Protein AF-0000000073274780 (afdb_homodimer)

Secondary structure (DSSP, 8-state):
--EE-TTTPPPEE--TTPPTTPPP-EEEEEEE-SS-EEEEEEE-TT-EEEEE--SSEEEEEEEESEEEEEETTEEEEEETT-EEEE-TT--EEEEESSSEEEEEEEES--HHHHHHHTT----TTTS-----/--EE-TTTSPPEE--TTPPTTPPP-EEEEEEE-SS-EEEEEEE-TT-EEEEE--SSEEEEEEEESEEEEEETTEEEEEETT-EEEEPTT--EEEEESSSEEEEEEEES--HHHHHHHTT----TTTSPPP--

Organism: Proteus mirabilis (strain HI4320) (NCBI:txid529507)

Solvent-accessible surface area (backbone atoms only — not comparable to full-atom values): 13702 Å² total; per-residue (Å²): 136,47,73,43,48,48,91,72,57,65,74,41,82,64,44,80,82,62,59,88,91,57,78,78,33,30,37,33,32,74,50,73,62,96,57,24,22,41,38,45,36,39,33,32,59,68,25,69,46,55,72,26,30,38,75,38,32,33,41,42,34,30,68,35,41,29,36,44,37,34,47,74,84,43,76,45,80,41,38,51,55,16,34,37,48,44,55,53,53,43,43,32,33,35,34,25,74,30,59,22,33,34,40,37,40,26,38,48,52,51,62,46,59,56,40,35,78,71,69,40,82,74,37,40,64,81,47,48,49,82,80,128,137,45,72,42,47,48,91,71,57,65,74,40,82,64,45,80,83,60,58,90,91,56,80,77,34,31,38,32,34,75,51,73,62,97,55,24,24,40,37,45,36,39,32,33,60,68,24,70,46,55,70,27,31,38,76,38,30,31,41,42,33,28,69,35,41,29,35,45,37,32,47,75,85,43,75,46,80,41,38,51,56,17,34,36,48,44,56,52,54,44,42,32,31,36,35,24,74,28,58,24,32,35,41,36,41,27,39,48,53,50,60,46,60,56,39,36,78,71,70,40,81,73,38,41,63,80,45,48,49,80,81,128

Radius of gyration: 18.37 Å; Cα contacts (8 Å, |Δi|>4): 663; chains: 2; bounding box: 39×60×41 Å

Sequence (264 aa):
MSLYLSSEMISYDMDLNRNEGEESKIQAKFIHGSNFTMAFWTFKTNAIIPEHKHEHETATSILKGSLKLTVNNRIVYLHAGDSFIIPSWAVHHAIALEPSEVIDVYTPVREDYVARQNGVIKTYLETSQPQGMSLYLSSEMISYDMDLNRNEGEESKIQAKFIHGSNFTMAFWTFKTNAIIPEHKHEHETATSILKGSLKLTVNNRIVYLHAGDSFIIPSWAVHHAIALEPSEVIDVYTPVREDYVARQNGVIKTYLETSQPQG

Nearest PDB structures (foldseek):
  4e2g-assembly2_D  TM=8.998E-01  e=2.465E-10  Sphaerobacter thermophilus DSM 20745
  7zyb-assembly1_A  TM=9.228E-01  e=2.399E-09  Bacteroides eggerthii DSM 20697
  4e2g-assembly2_C  TM=9.417E-01  e=4.294E-09  Sphaerobacter thermophilus DSM 20745
  9bwf-assembly1_A  TM=8.357E-01  e=1.206E-09  metagenome
  2pfw-assembly1_B  TM=9.278E-01  e=1.056E-08  Shewanella frigidimarina NCIMB 400

Structure (mmCIF, N/CA/C/O backbone):
data_AF-0000000073274780-model_v1
#
loop_
_entity.id
_entity.type
_entity.pdbx_description
1 polymer 'Cupin type-2 domain-containing protein'
#
loop_
_atom_site.group_PDB
_atom_site.id
_atom_site.type_symbol
_atom_site.label_atom_id
_atom_site.label_alt_id
_atom_site.label_comp_id
_atom_site.label_asym_id
_atom_site.label_entity_id
_atom_site.label_seq_id
_atom_site.pdbx_PDB_ins_code
_atom_site.Cartn_x
_atom_site.Cartn_y
_atom_site.Cartn_z
_atom_site.occupancy
_atom_site.B_iso_or_equiv
_atom_site.auth_seq_id
_atom_site.auth_comp_id
_atom_site.auth_asym_id
_atom_site.auth_atom_id
_atom_site.pdbx_PDB_model_num
ATOM 1 N N . MET A 1 1 ? 1.403 -4.324 17.891 1 62.75 1 MET A N 1
ATOM 2 C CA . MET A 1 1 ? 2.57 -3.477 17.672 1 62.75 1 MET A CA 1
ATOM 3 C C . MET A 1 1 ? 2.414 -2.654 16.391 1 62.75 1 MET A C 1
ATOM 5 O O . MET A 1 1 ? 2.016 -3.184 15.352 1 62.75 1 MET A O 1
ATOM 9 N N . SER A 1 2 ? 2.645 -1.192 16.5 1 88.56 2 SER A N 1
ATOM 10 C CA . SER A 1 2 ? 2.248 -0.275 15.43 1 88.56 2 SER A CA 1
ATOM 11 C C . SER A 1 2 ? 3.438 0.105 14.562 1 88.56 2 SER A C 1
ATOM 13 O O . SER A 1 2 ? 3.271 0.433 13.383 1 88.56 2 SER A O 1
ATOM 15 N N . LEU A 1 3 ? 4.574 -0.175 15.117 1 96.44 3 LEU A N 1
ATOM 16 C CA . LEU A 1 3 ? 5.766 0.274 14.414 1 96.44 3 LEU A CA 1
ATOM 17 C C . LEU A 1 3 ? 6.516 -0.908 13.805 1 96.44 3 LEU A C 1
ATOM 19 O O . LEU A 1 3 ? 6.82 -1.878 14.5 1 96.44 3 LEU A O 1
ATOM 23 N N . TYR A 1 4 ? 6.848 -0.87 12.555 1 97.75 4 TYR A N 1
ATOM 24 C CA . TYR A 1 4 ? 7.609 -1.859 11.805 1 97.75 4 TYR A CA 1
ATOM 25 C C . TYR A 1 4 ? 8.867 -1.24 11.203 1 97.75 4 TYR A C 1
ATOM 27 O O . TYR A 1 4 ? 8.805 -0.603 10.148 1 97.75 4 TYR A O 1
ATOM 35 N N . LEU A 1 5 ? 9.969 -1.487 11.844 1 97.5 5 LEU A N 1
ATOM 36 C CA . LEU A 1 5 ? 11.234 -0.986 11.32 1 97.5 5 LEU A CA 1
ATOM 37 C C . LEU A 1 5 ? 11.781 -1.913 10.242 1 97.5 5 LEU A C 1
ATOM 39 O O . LEU A 1 5 ? 11.766 -3.135 10.398 1 97.5 5 LEU A O 1
ATOM 43 N N . SER A 1 6 ? 12.266 -1.325 9.211 1 96.44 6 SER A N 1
ATOM 44 C CA . SER A 1 6 ? 12.812 -2.098 8.094 1 96.44 6 SER A CA 1
ATOM 45 C C . SER A 1 6 ? 13.844 -3.113 8.578 1 96.44 6 SER A C 1
ATOM 47 O O . SER A 1 6 ? 13.844 -4.262 8.133 1 96.44 6 SER A O 1
ATOM 49 N N . SER A 1 7 ? 14.656 -2.738 9.5 1 95.38 7 SER A N 1
ATOM 50 C CA . SER A 1 7 ? 15.758 -3.559 10.008 1 95.38 7 SER A CA 1
ATOM 51 C C . SER A 1 7 ? 15.234 -4.715 10.852 1 95.38 7 SER A C 1
ATOM 53 O O . SER A 1 7 ? 15.969 -5.672 11.125 1 95.38 7 SER A O 1
ATOM 55 N N . GLU A 1 8 ? 13.992 -4.668 11.305 1 96 8 GLU A N 1
ATOM 56 C CA . GLU A 1 8 ? 13.461 -5.656 12.234 1 96 8 GLU A CA 1
ATOM 57 C C . GLU A 1 8 ? 12.461 -6.582 11.547 1 96 8 GLU A C 1
ATOM 59 O O . GLU A 1 8 ? 12.125 -7.645 12.078 1 96 8 GLU A O 1
ATOM 64 N N . MET A 1 9 ? 11.984 -6.172 10.391 1 96.25 9 MET A N 1
ATOM 65 C CA . MET A 1 9 ? 11.031 -7.012 9.68 1 96.25 9 MET A CA 1
ATOM 66 C C . MET A 1 9 ? 11.719 -8.227 9.07 1 96.25 9 MET A C 1
ATOM 68 O O . MET A 1 9 ? 12.805 -8.109 8.492 1 96.25 9 MET A O 1
ATOM 72 N N . ILE A 1 10 ? 11.078 -9.297 9.18 1 96.88 10 ILE A N 1
ATOM 73 C CA . ILE A 1 10 ? 11.602 -10.547 8.625 1 96.88 10 ILE A CA 1
ATOM 74 C C . ILE A 1 10 ? 11.148 -10.695 7.172 1 96.88 10 ILE A C 1
ATOM 76 O O . ILE A 1 10 ? 9.984 -10.469 6.855 1 96.88 10 ILE A O 1
ATOM 80 N N . SER A 1 11 ? 12.102 -11.023 6.277 1 97.94 11 SER A N 1
ATOM 81 C CA . SER A 1 11 ? 11.789 -11.383 4.902 1 97.94 11 SER A CA 1
ATOM 82 C C . SER A 1 11 ? 11.539 -12.883 4.766 1 97.94 11 SER A C 1
ATOM 84 O O . SER A 1 11 ? 12.375 -13.695 5.168 1 97.94 11 SER A O 1
ATOM 86 N N . TYR A 1 12 ? 10.445 -13.281 4.227 1 98.06 12 TYR A N 1
ATOM 87 C CA . TYR A 1 12 ? 10.086 -14.688 4.078 1 98.06 12 TYR A CA 1
ATOM 88 C C . TYR A 1 12 ? 10.328 -15.164 2.652 1 98.06 12 TYR A C 1
ATOM 90 O O . TYR A 1 12 ? 10.023 -14.445 1.691 1 98.06 12 TYR A O 1
ATOM 98 N N . ASP A 1 13 ? 10.891 -16.312 2.521 1 97.44 13 ASP A N 1
ATOM 99 C CA . ASP A 1 13 ? 10.977 -16.969 1.221 1 97.44 13 ASP A CA 1
ATOM 100 C C . ASP A 1 13 ? 9.609 -17.469 0.76 1 97.44 13 ASP A C 1
ATOM 102 O O . ASP A 1 13 ? 9.047 -18.406 1.34 1 97.44 13 ASP A O 1
ATOM 106 N N . MET A 1 14 ? 9.148 -16.906 -0.363 1 97.44 14 MET A N 1
ATOM 107 C CA . MET A 1 14 ? 7.801 -17.219 -0.818 1 97.44 14 MET A CA 1
ATOM 108 C C . MET A 1 14 ? 7.832 -17.922 -2.174 1 97.44 14 MET A C 1
ATOM 110 O O . MET A 1 14 ? 6.82 -17.984 -2.871 1 97.44 14 MET A O 1
ATOM 114 N N . ASP A 1 15 ? 9.047 -18.25 -2.559 1 96.56 15 ASP A N 1
ATOM 115 C CA . ASP A 1 15 ? 9.211 -19.047 -3.771 1 96.56 15 ASP A CA 1
ATOM 116 C C . ASP A 1 15 ? 8.961 -20.531 -3.494 1 96.56 15 ASP A C 1
ATOM 118 O O . ASP A 1 15 ? 9.891 -21.344 -3.537 1 96.56 15 ASP A O 1
ATOM 122 N N . LEU A 1 16 ? 7.73 -20.875 -3.324 1 92.19 16 LEU A N 1
ATOM 123 C CA . LEU A 1 16 ? 7.332 -22.109 -2.684 1 92.19 16 LEU A CA 1
ATOM 124 C C . LEU A 1 16 ? 7.316 -23.266 -3.689 1 92.19 16 LEU A C 1
ATOM 126 O O . LEU A 1 16 ? 7.348 -24.438 -3.301 1 92.19 16 LEU A O 1
ATOM 130 N N . ASN A 1 17 ? 7.316 -23 -4.977 1 89.12 17 ASN A N 1
ATOM 131 C CA . ASN A 1 17 ? 7.223 -24.047 -5.992 1 89.12 17 ASN A CA 1
ATOM 132 C C . ASN A 1 17 ? 8.523 -24.172 -6.781 1 89.12 17 ASN A C 1
ATOM 134 O O . ASN A 1 17 ? 8.555 -24.812 -7.836 1 89.12 17 ASN A O 1
ATOM 138 N N . ARG A 1 18 ? 9.516 -23.516 -6.234 1 91.19 18 ARG A N 1
ATOM 139 C CA . ARG A 1 18 ? 10.766 -23.547 -6.984 1 91.19 18 ARG A CA 1
ATOM 140 C C . ARG A 1 18 ? 11.375 -24.953 -6.973 1 91.19 18 ARG A C 1
ATOM 142 O O . ARG A 1 18 ? 11.133 -25.719 -6.047 1 91.19 18 ARG A O 1
ATOM 149 N N . ASN A 1 19 ? 12.164 -25.25 -7.973 1 91 19 ASN A N 1
ATOM 150 C CA . ASN A 1 19 ? 12.836 -26.547 -8.031 1 91 19 ASN A CA 1
ATOM 151 C C . ASN A 1 19 ? 13.914 -26.672 -6.957 1 91 19 ASN A C 1
ATOM 153 O O . ASN A 1 19 ? 14.531 -25.672 -6.582 1 91 19 ASN A O 1
ATOM 157 N N . GLU A 1 20 ? 14.125 -27.906 -6.504 1 90.31 20 GLU A N 1
ATOM 158 C CA . GLU A 1 20 ? 15.188 -28.156 -5.539 1 90.31 20 GLU A CA 1
ATOM 159 C C . GLU A 1 20 ? 16.531 -27.672 -6.066 1 90.31 20 GLU A C 1
ATOM 161 O O . GLU A 1 20 ? 16.875 -27.906 -7.227 1 90.31 20 GLU A O 1
ATOM 166 N N . GLY A 1 21 ? 17.312 -26.969 -5.23 1 92.25 21 GLY A N 1
ATOM 167 C CA . GLY A 1 21 ? 18.641 -26.5 -5.602 1 92.25 21 GLY A CA 1
ATOM 168 C C . GLY A 1 21 ? 18.641 -25.125 -6.223 1 92.25 21 GLY A C 1
ATOM 169 O O . GLY A 1 21 ? 19.703 -24.5 -6.363 1 92.25 21 GLY A O 1
ATOM 170 N N . GLU A 1 22 ? 17.469 -24.719 -6.629 1 94.69 22 GLU A N 1
ATOM 171 C CA . GLU A 1 22 ? 17.406 -23.391 -7.254 1 94.69 22 GLU A CA 1
ATOM 172 C C . GLU A 1 22 ? 17.359 -22.281 -6.203 1 94.69 22 GLU A C 1
ATOM 174 O O . GLU A 1 22 ? 16.781 -22.469 -5.129 1 94.69 22 GLU A O 1
ATOM 179 N N . GLU A 1 23 ? 17.922 -21.234 -6.535 1 96.62 23 GLU A N 1
ATOM 180 C CA . GLU A 1 23 ? 17.844 -20.078 -5.66 1 96.62 23 GLU A CA 1
ATOM 181 C C . GLU A 1 23 ? 16.438 -19.469 -5.672 1 96.62 23 GLU A C 1
ATOM 183 O O . GLU A 1 23 ? 15.773 -19.469 -6.707 1 96.62 23 GLU A O 1
ATOM 188 N N . SER A 1 24 ? 16.047 -18.938 -4.559 1 98 24 SER A N 1
ATOM 189 C CA . SER A 1 24 ? 14.734 -18.297 -4.449 1 98 24 SER A CA 1
ATOM 190 C C . SER A 1 24 ? 14.672 -17.031 -5.301 1 98 24 SER A C 1
ATOM 192 O O . SER A 1 24 ? 15.625 -16.25 -5.336 1 98 24 SER A O 1
ATOM 194 N N . LYS A 1 25 ? 13.516 -16.781 -5.902 1 98.44 25 LYS A N 1
ATOM 195 C CA . LYS A 1 25 ? 13.297 -15.586 -6.703 1 98.44 25 LYS A CA 1
ATOM 196 C C . LYS A 1 25 ? 12.234 -14.688 -6.078 1 98.44 25 LYS A C 1
ATOM 198 O O . LYS A 1 25 ? 11.898 -13.633 -6.625 1 98.44 25 LYS A O 1
ATOM 203 N N . ILE A 1 26 ? 11.641 -15.125 -4.988 1 98.5 26 ILE A N 1
ATOM 204 C CA . ILE A 1 26 ? 10.516 -14.406 -4.402 1 98.5 26 ILE A CA 1
ATOM 205 C C . ILE A 1 26 ? 10.734 -14.234 -2.9 1 98.5 26 ILE A C 1
ATOM 207 O O . ILE A 1 26 ? 10.867 -15.219 -2.17 1 98.5 26 ILE A O 1
ATOM 211 N N . GLN A 1 27 ? 10.82 -13.031 -2.436 1 98.56 27 GLN A N 1
ATOM 212 C CA . GLN A 1 27 ? 10.844 -12.688 -1.018 1 98.56 27 GLN A CA 1
ATOM 213 C C . GLN A 1 27 ? 9.719 -11.719 -0.669 1 98.56 27 GLN A C 1
ATOM 215 O O . GLN A 1 27 ? 9.297 -10.914 -1.509 1 98.56 27 GLN A O 1
ATOM 220 N N . ALA A 1 28 ? 9.242 -11.797 0.558 1 98.5 28 ALA A N 1
ATOM 221 C CA . ALA A 1 28 ? 8.18 -10.875 0.967 1 98.5 28 ALA A CA 1
ATOM 222 C C . ALA A 1 28 ? 8.281 -10.547 2.455 1 98.5 28 ALA A C 1
ATOM 224 O O . ALA A 1 28 ? 8.75 -11.375 3.246 1 98.5 28 ALA A O 1
ATOM 225 N N . LYS A 1 29 ? 7.926 -9.328 2.83 1 98.38 29 LYS A N 1
ATOM 226 C CA . LYS A 1 29 ? 7.633 -8.891 4.191 1 98.38 29 LYS A CA 1
ATOM 227 C C . LYS A 1 29 ? 6.156 -8.547 4.352 1 98.38 29 LYS A C 1
ATOM 229 O O . LYS A 1 29 ? 5.496 -8.148 3.391 1 98.38 29 LYS A O 1
ATOM 234 N N . PHE A 1 30 ? 5.645 -8.727 5.555 1 98.25 30 PHE A N 1
ATOM 235 C CA . PHE A 1 30 ? 4.215 -8.523 5.758 1 98.25 30 PHE A CA 1
ATOM 236 C C . PHE A 1 30 ? 3.959 -7.617 6.953 1 98.25 30 PHE A C 1
ATOM 238 O O . PHE A 1 30 ? 4.645 -7.719 7.973 1 98.25 30 PHE A O 1
ATOM 245 N N . ILE A 1 31 ? 3.012 -6.785 6.852 1 98.19 31 ILE A N 1
ATOM 246 C CA . ILE A 1 31 ? 2.369 -6.168 8.008 1 98.19 31 ILE A CA 1
ATOM 247 C C . ILE A 1 31 ? 0.857 -6.359 7.918 1 98.19 31 ILE A C 1
ATOM 249 O O . ILE A 1 31 ? 0.3 -6.465 6.824 1 98.19 31 ILE A O 1
ATOM 253 N N . HIS A 1 32 ? 0.225 -6.469 9.117 1 98.19 32 HIS A N 1
ATOM 254 C CA . HIS A 1 32 ? -1.203 -6.762 9.188 1 98.19 32 HIS A CA 1
ATOM 255 C C . HIS A 1 32 ? -1.935 -5.723 10.031 1 98.19 32 HIS A C 1
ATOM 257 O O . HIS A 1 32 ? -1.516 -5.422 11.156 1 98.19 32 HIS A O 1
ATOM 263 N N . GLY A 1 33 ? -2.945 -5.16 9.414 1 97.88 33 GLY A N 1
ATOM 264 C CA . GLY A 1 33 ? -3.887 -4.371 10.188 1 97.88 33 GLY A CA 1
ATOM 265 C C . GLY A 1 33 ? -5.098 -5.16 10.641 1 97.88 33 GLY A C 1
ATOM 266 O O . GLY A 1 33 ? -5.074 -6.395 10.648 1 97.88 33 GLY A O 1
ATOM 267 N N . SER A 1 34 ? -6.133 -4.445 11.055 1 97.19 34 SER A N 1
ATOM 268 C CA . SER A 1 34 ? -7.34 -5.102 11.547 1 97.19 34 SER A CA 1
ATOM 269 C C . SER A 1 34 ? -8.133 -5.727 10.406 1 97.19 34 SER A C 1
ATOM 271 O O . SER A 1 34 ? -8.82 -6.73 10.602 1 97.19 34 SER A O 1
ATOM 273 N N . ASN A 1 35 ? -8.023 -5.129 9.188 1 97.75 35 ASN A N 1
ATOM 274 C CA . ASN A 1 35 ? -8.844 -5.609 8.078 1 97.75 35 ASN A CA 1
ATOM 275 C C . ASN A 1 35 ? -8.047 -5.652 6.781 1 97.75 35 ASN A C 1
ATOM 277 O O . ASN A 1 35 ? -8.625 -5.578 5.691 1 97.75 35 ASN A O 1
ATOM 281 N N . PHE A 1 36 ? -6.738 -5.645 6.879 1 98.5 36 PHE A N 1
ATOM 282 C CA . PHE A 1 36 ? -5.922 -5.699 5.672 1 98.5 36 PHE A CA 1
ATOM 283 C C . PHE A 1 36 ? -4.578 -6.363 5.953 1 98.5 36 PHE A C 1
ATOM 285 O O . PHE A 1 36 ? -4.172 -6.484 7.113 1 98.5 36 PHE A O 1
ATOM 292 N N . THR A 1 37 ? -3.924 -6.82 4.98 1 98.75 37 THR A N 1
ATOM 293 C CA . THR A 1 37 ? -2.514 -7.191 4.949 1 98.75 37 THR A CA 1
ATOM 294 C C . THR A 1 37 ? -1.778 -6.418 3.855 1 98.75 37 THR A C 1
ATOM 296 O O . THR A 1 37 ? -2.293 -6.262 2.746 1 98.75 37 THR A O 1
ATOM 299 N N . MET A 1 38 ? -0.66 -5.887 4.148 1 98.81 38 MET A N 1
ATOM 300 C CA . MET A 1 38 ? 0.282 -5.375 3.158 1 98.81 38 MET A CA 1
ATOM 301 C C . MET A 1 38 ? 1.458 -6.328 2.979 1 98.81 38 MET A C 1
ATOM 303 O O . MET A 1 38 ? 2.039 -6.797 3.961 1 98.81 38 MET A O 1
ATOM 307 N N . ALA A 1 39 ? 1.714 -6.633 1.805 1 98.88 39 ALA A N 1
ATOM 308 C CA . ALA A 1 39 ? 2.891 -7.43 1.468 1 98.88 39 ALA A CA 1
ATOM 309 C C . ALA A 1 39 ? 3.883 -6.617 0.641 1 98.88 39 ALA A C 1
ATOM 311 O O . ALA A 1 39 ? 3.502 -5.965 -0.335 1 98.88 39 ALA A O 1
ATOM 312 N N . PHE A 1 40 ? 5.082 -6.621 1.042 1 98.81 40 PHE A N 1
ATOM 313 C CA . PHE A 1 40 ? 6.199 -6.035 0.308 1 98.81 40 PHE A CA 1
ATOM 314 C C . PHE A 1 40 ? 7 -7.109 -0.415 1 98.81 40 PHE A C 1
ATOM 316 O O . PHE A 1 40 ? 7.738 -7.867 0.214 1 98.81 40 PHE A O 1
ATOM 323 N N . TRP A 1 41 ? 6.887 -7.156 -1.738 1 98.88 41 TRP A N 1
ATOM 324 C CA . TRP A 1 41 ? 7.469 -8.234 -2.527 1 98.88 41 TRP A CA 1
ATOM 325 C C . TRP A 1 41 ? 8.75 -7.777 -3.215 1 98.88 41 TRP A C 1
ATOM 327 O O . TRP A 1 41 ? 8.828 -6.648 -3.713 1 98.88 41 TRP A O 1
ATOM 337 N N . THR A 1 42 ? 9.664 -8.641 -3.285 1 98.88 42 THR A N 1
ATOM 338 C CA . THR A 1 42 ? 10.812 -8.539 -4.168 1 98.88 42 THR A CA 1
ATOM 339 C C . THR A 1 42 ? 10.898 -9.75 -5.094 1 98.88 42 THR A C 1
ATOM 341 O O . THR A 1 42 ? 10.906 -10.891 -4.633 1 98.88 42 THR A O 1
ATOM 344 N N . PHE A 1 43 ? 10.93 -9.453 -6.316 1 98.88 43 PHE A N 1
ATOM 345 C CA . PHE A 1 43 ? 10.992 -10.5 -7.332 1 98.88 43 PHE A CA 1
ATOM 346 C C . PHE A 1 43 ? 12.281 -10.398 -8.141 1 98.88 43 PHE A C 1
ATOM 348 O O . PHE A 1 43 ? 12.688 -9.297 -8.531 1 98.88 43 PHE A O 1
ATOM 355 N N . LYS A 1 44 ? 12.938 -11.516 -8.391 1 98.69 44 LYS A N 1
ATOM 356 C CA . LYS A 1 44 ? 13.953 -11.594 -9.438 1 98.69 44 LYS A CA 1
ATOM 357 C C . LYS A 1 44 ? 13.32 -11.812 -10.805 1 98.69 44 LYS A C 1
ATOM 359 O O . LYS A 1 44 ? 12.148 -12.188 -10.898 1 98.69 44 LYS A O 1
ATOM 364 N N . THR A 1 45 ? 14.086 -11.562 -11.781 1 98.62 45 THR A N 1
ATOM 365 C CA . THR A 1 45 ? 13.602 -11.789 -13.141 1 98.62 45 THR A CA 1
ATOM 366 C C . THR A 1 45 ? 13.109 -13.219 -13.305 1 98.62 45 THR A C 1
ATOM 368 O O . THR A 1 45 ? 13.75 -14.164 -12.828 1 98.62 45 THR A O 1
ATOM 371 N N . ASN A 1 46 ? 11.93 -13.398 -13.875 1 97.81 46 ASN A N 1
ATOM 372 C CA . ASN A 1 46 ? 11.305 -14.672 -14.219 1 97.81 46 ASN A CA 1
ATOM 373 C C . ASN A 1 46 ? 10.711 -15.359 -13 1 97.81 46 ASN A C 1
ATOM 375 O O . ASN A 1 46 ? 10.375 -16.547 -13.047 1 97.81 46 ASN A O 1
ATOM 379 N N . ALA A 1 47 ? 10.672 -14.672 -11.883 1 98.31 47 ALA A N 1
ATOM 380 C CA . ALA A 1 47 ? 9.867 -15.203 -10.789 1 98.31 47 ALA A CA 1
ATOM 381 C C . ALA A 1 47 ? 8.43 -15.469 -11.234 1 98.31 47 ALA A C 1
ATOM 383 O O . ALA A 1 47 ? 7.824 -14.641 -11.914 1 98.31 47 ALA A O 1
ATOM 384 N N . ILE A 1 48 ? 7.879 -16.562 -10.859 1 97.06 48 ILE A N 1
ATOM 385 C CA . ILE A 1 48 ? 6.527 -16.969 -11.242 1 97.06 48 ILE A CA 1
ATOM 386 C C . ILE A 1 48 ? 5.637 -17.016 -10.008 1 97.06 48 ILE A C 1
ATOM 388 O O . ILE A 1 48 ? 5.953 -17.703 -9.039 1 97.06 48 ILE A O 1
ATOM 392 N N . ILE A 1 49 ? 4.629 -16.234 -9.961 1 97.69 49 ILE A N 1
ATOM 393 C CA . ILE A 1 49 ? 3.523 -16.422 -9.023 1 97.69 49 ILE A CA 1
ATOM 394 C C . ILE A 1 49 ? 2.486 -17.375 -9.633 1 97.69 49 ILE A C 1
ATOM 396 O O . ILE A 1 49 ? 1.81 -17.016 -10.602 1 97.69 49 ILE A O 1
ATOM 400 N N . PRO A 1 50 ? 2.369 -18.484 -9.117 1 97.06 50 PRO A N 1
ATOM 401 C CA . PRO A 1 50 ? 1.502 -19.484 -9.75 1 97.06 50 PRO A CA 1
ATOM 402 C C . PRO A 1 50 ? 0.028 -19.078 -9.727 1 97.06 50 PRO A C 1
ATOM 404 O O . PRO A 1 50 ? -0.364 -18.203 -8.953 1 97.06 50 PRO A O 1
ATOM 407 N N . GLU A 1 51 ? -0.684 -19.719 -10.609 1 96.81 51 GLU A N 1
ATOM 408 C CA . GLU A 1 51 ? -2.125 -19.484 -10.648 1 96.81 51 GLU A CA 1
ATOM 409 C C . GLU A 1 51 ? -2.779 -19.859 -9.32 1 96.81 51 GLU A C 1
ATOM 411 O O . GLU A 1 51 ? -2.488 -20.922 -8.75 1 96.81 51 GLU A O 1
ATOM 416 N N . HIS A 1 52 ? -3.594 -19.031 -8.742 1 97.62 52 HIS A N 1
ATOM 417 C CA . HIS A 1 52 ? -4.32 -19.266 -7.504 1 97.62 52 HIS A CA 1
ATOM 418 C C . HIS A 1 52 ? -5.52 -18.328 -7.387 1 97.62 52 HIS A C 1
ATOM 420 O O . HIS A 1 52 ? -5.715 -17.453 -8.227 1 97.62 52 HIS A O 1
ATOM 426 N N . LYS A 1 53 ? -6.383 -18.484 -6.438 1 97.81 53 LYS A N 1
ATOM 427 C CA . LYS A 1 53 ? -7.504 -17.609 -6.105 1 97.81 53 LYS A CA 1
ATOM 428 C C . LYS A 1 53 ? -7.723 -17.547 -4.598 1 97.81 53 LYS A C 1
ATOM 430 O O . LYS A 1 53 ? -7.316 -18.453 -3.867 1 97.81 53 LYS A O 1
ATOM 435 N N . HIS A 1 54 ? -8.234 -16.578 -4.102 1 98.06 54 HIS A N 1
ATOM 436 C CA . HIS A 1 54 ? -8.523 -16.344 -2.693 1 98.06 54 HIS A CA 1
ATOM 437 C C . HIS A 1 54 ? -9.578 -15.258 -2.525 1 98.06 54 HIS A C 1
ATOM 439 O O . HIS A 1 54 ? -9.945 -14.586 -3.49 1 98.06 54 HIS A O 1
ATOM 445 N N . GLU A 1 55 ? -10.172 -15.094 -1.383 1 98 55 GLU A N 1
ATOM 446 C CA . GLU A 1 55 ? -11.312 -14.227 -1.11 1 98 55 GLU A CA 1
ATOM 447 C C . GLU A 1 55 ? -10.891 -12.758 -1.109 1 98 55 GLU A C 1
ATOM 449 O O . GLU A 1 55 ? -11.734 -11.867 -1.212 1 98 55 GLU A O 1
ATOM 454 N N . HIS A 1 56 ? -9.656 -12.477 -0.952 1 98.19 56 HIS A N 1
ATOM 455 C CA . HIS A 1 56 ? -9.172 -11.117 -0.744 1 98.19 56 HIS A CA 1
ATOM 456 C C . HIS A 1 56 ? -9.195 -10.32 -2.043 1 98.19 56 HIS A C 1
ATOM 458 O O . HIS A 1 56 ? -8.688 -10.781 -3.07 1 98.19 56 HIS A O 1
ATOM 464 N N . GLU A 1 57 ? -9.805 -9.164 -2.061 1 98.56 57 GLU A N 1
ATOM 465 C CA . GLU A 1 57 ? -9.461 -8.18 -3.082 1 98.56 57 GLU A CA 1
ATOM 466 C C . GLU A 1 57 ? -8.008 -7.723 -2.943 1 98.56 57 GLU A C 1
ATOM 468 O O . GLU A 1 57 ? -7.535 -7.48 -1.833 1 98.56 57 GLU A O 1
ATOM 473 N N . THR A 1 58 ? -7.285 -7.66 -3.99 1 98.62 58 THR A N 1
ATOM 474 C CA . THR A 1 58 ? -5.859 -7.359 -3.936 1 98.62 58 THR A CA 1
ATOM 475 C C . THR A 1 58 ? -5.523 -6.156 -4.812 1 98.62 58 THR A C 1
ATOM 477 O O . THR A 1 58 ? -5.852 -6.137 -6 1 98.62 58 THR A O 1
ATOM 480 N N . ALA A 1 59 ? -5.004 -5.113 -4.27 1 98.81 59 ALA A N 1
ATOM 481 C CA . ALA A 1 59 ? -4.379 -4.047 -5.051 1 98.81 59 ALA A CA 1
ATOM 482 C C . ALA A 1 59 ? -2.885 -4.301 -5.223 1 98.81 59 ALA A C 1
ATOM 484 O O . ALA A 1 59 ? -2.137 -4.336 -4.246 1 98.81 59 ALA A O 1
ATOM 485 N N . THR A 1 60 ? -2.438 -4.52 -6.395 1 98.88 60 THR A N 1
ATOM 486 C CA . THR A 1 60 ? -1.038 -4.734 -6.746 1 98.88 60 THR A CA 1
ATOM 487 C C . THR A 1 60 ? -0.433 -3.467 -7.344 1 98.88 60 THR A C 1
ATOM 489 O O . THR A 1 60 ? -0.899 -2.977 -8.375 1 98.88 60 THR A O 1
ATOM 492 N N . SER A 1 61 ? 0.551 -2.922 -6.742 1 98.94 61 SER A N 1
ATOM 493 C CA . SER A 1 61 ? 1.217 -1.714 -7.219 1 98.94 61 SER A CA 1
ATOM 494 C C . SER A 1 61 ? 2.697 -1.965 -7.484 1 98.94 61 SER A C 1
ATOM 496 O O . SER A 1 61 ? 3.416 -2.447 -6.605 1 98.94 61 SER A O 1
ATOM 498 N N . ILE A 1 62 ? 3.186 -1.592 -8.656 1 98.94 62 ILE A N 1
ATOM 499 C CA . ILE A 1 62 ? 4.57 -1.818 -9.062 1 98.94 62 ILE A CA 1
ATOM 500 C C . ILE A 1 62 ? 5.426 -0.621 -8.656 1 98.94 62 ILE A C 1
ATOM 502 O O . ILE A 1 62 ? 5.203 0.498 -9.125 1 98.94 62 ILE A O 1
ATOM 506 N N . LEU A 1 63 ? 6.332 -0.867 -7.766 1 98.81 63 LEU A N 1
ATOM 507 C CA . LEU A 1 63 ? 7.238 0.199 -7.352 1 98.81 63 LEU A CA 1
ATOM 508 C C . LEU A 1 63 ? 8.453 0.276 -8.273 1 98.81 63 LEU A C 1
ATOM 510 O O . LEU A 1 63 ? 8.906 1.369 -8.617 1 98.81 63 LEU A O 1
ATOM 514 N N . LYS A 1 64 ? 9 -0.804 -8.578 1 98.69 64 LYS A N 1
ATOM 515 C CA . LYS A 1 64 ? 10.117 -0.989 -9.5 1 98.69 64 LYS A CA 1
ATOM 516 C C . LYS A 1 64 ? 9.906 -2.219 -10.383 1 98.69 64 LYS A C 1
ATOM 518 O O . LYS A 1 64 ? 9.328 -3.213 -9.938 1 98.69 64 LYS A O 1
ATOM 523 N N . GLY A 1 65 ? 10.398 -2.135 -11.617 1 98.81 65 GLY A N 1
ATOM 524 C CA . GLY A 1 65 ? 10.367 -3.281 -12.508 1 98.81 65 GLY A CA 1
ATOM 525 C C . GLY A 1 65 ? 9.062 -3.418 -13.266 1 98.81 65 GLY A C 1
ATOM 526 O O . GLY A 1 65 ? 8.477 -2.416 -13.688 1 98.81 65 GLY A O 1
ATOM 527 N N . SER A 1 66 ? 8.727 -4.68 -13.594 1 98.81 66 SER A N 1
ATOM 528 C CA . SER A 1 66 ? 7.551 -4.918 -14.422 1 98.81 66 SER A CA 1
ATOM 529 C C . SER A 1 66 ? 7.055 -6.352 -14.266 1 98.81 66 SER A C 1
ATOM 531 O O . SER A 1 66 ? 7.844 -7.266 -14.023 1 98.81 66 SER A O 1
ATOM 533 N N . LEU A 1 67 ? 5.77 -6.508 -14.375 1 98.81 67 LEU A N 1
ATOM 534 C CA . LEU A 1 67 ? 5.102 -7.801 -14.281 1 98.81 67 LEU A CA 1
ATOM 535 C C . LEU A 1 67 ? 4.18 -8.023 -15.477 1 98.81 67 LEU A C 1
ATOM 537 O O . LEU A 1 67 ? 3.572 -7.074 -15.977 1 98.81 67 LEU A O 1
ATOM 541 N N . LYS A 1 68 ? 4.121 -9.227 -15.922 1 98.88 68 LYS A N 1
ATOM 542 C CA . LYS A 1 68 ? 2.971 -9.711 -16.688 1 98.88 68 LYS A CA 1
ATOM 543 C C . LYS A 1 68 ? 1.944 -10.367 -15.766 1 98.88 68 LYS A C 1
ATOM 545 O O . LYS A 1 68 ? 2.221 -11.406 -15.156 1 98.88 68 LYS A O 1
ATOM 550 N N . LEU A 1 69 ? 0.766 -9.758 -15.609 1 98.75 69 LEU A N 1
ATOM 551 C CA . LEU A 1 69 ? -0.295 -10.227 -14.727 1 98.75 69 LEU A CA 1
ATOM 552 C C . LEU A 1 69 ? -1.48 -10.75 -15.531 1 98.75 69 LEU A C 1
ATOM 554 O O . LEU A 1 69 ? -1.917 -10.109 -16.484 1 98.75 69 LEU A O 1
ATOM 558 N N . THR A 1 70 ? -1.938 -11.891 -15.219 1 98.56 70 THR A N 1
ATOM 559 C CA . THR A 1 70 ? -3.145 -12.453 -15.812 1 98.56 70 THR A CA 1
ATOM 560 C C . THR A 1 70 ? -4.246 -12.586 -14.758 1 98.56 70 THR A C 1
ATOM 562 O O . THR A 1 70 ? -4.035 -13.188 -13.703 1 98.56 70 THR A O 1
ATOM 565 N N . VAL A 1 71 ? -5.363 -11.984 -15.008 1 98.12 71 VAL A N 1
ATOM 566 C CA . VAL A 1 71 ? -6.539 -12.047 -14.141 1 98.12 71 VAL A CA 1
ATOM 567 C C . VAL A 1 71 ? -7.75 -12.516 -14.953 1 98.12 71 VAL A C 1
ATOM 569 O O . VAL A 1 71 ? -8.188 -11.828 -15.875 1 98.12 71 VAL A O 1
ATOM 572 N N . ASN A 1 72 ? -8.367 -13.578 -14.555 1 96.19 72 ASN A N 1
ATOM 573 C CA . ASN A 1 72 ? -9.484 -14.172 -15.281 1 96.19 72 ASN A CA 1
ATOM 574 C C . ASN A 1 72 ? -9.234 -14.148 -16.797 1 96.19 72 ASN A C 1
ATOM 576 O O . ASN A 1 72 ? -10.094 -13.695 -17.547 1 96.19 72 ASN A O 1
ATOM 580 N N . ASN A 1 73 ? -8.07 -14.43 -17.25 1 91.19 73 ASN A N 1
ATOM 581 C CA . ASN A 1 73 ? -7.664 -14.625 -18.625 1 91.19 73 ASN A CA 1
ATOM 582 C C . ASN A 1 73 ? -7.34 -13.297 -19.312 1 91.19 73 ASN A C 1
ATOM 584 O O . ASN A 1 73 ? -7.117 -13.25 -20.516 1 91.19 73 ASN A O 1
ATOM 588 N N . ARG A 1 74 ? -7.543 -12.242 -18.609 1 95.81 74 ARG A N 1
ATOM 589 C CA . ARG A 1 74 ? -7.066 -10.961 -19.109 1 95.81 74 ARG A CA 1
ATOM 590 C C . ARG A 1 74 ? -5.602 -10.742 -18.75 1 95.81 74 ARG A C 1
ATOM 592 O O . ARG A 1 74 ? -5.215 -10.883 -17.578 1 95.81 74 ARG A O 1
ATOM 599 N N . ILE A 1 75 ? -4.824 -10.414 -19.781 1 98.06 75 ILE A N 1
ATOM 600 C CA . ILE A 1 75 ? -3.398 -10.188 -19.562 1 98.06 75 ILE A CA 1
ATOM 601 C C . ILE A 1 75 ? -3.121 -8.688 -19.5 1 98.06 75 ILE A C 1
ATOM 603 O O . ILE A 1 75 ? -3.549 -7.93 -20.375 1 98.06 75 ILE A O 1
ATOM 607 N N . VAL A 1 76 ? -2.443 -8.242 -18.531 1 98.06 76 VAL A N 1
ATOM 608 C CA . VAL A 1 76 ? -2.033 -6.848 -18.391 1 98.06 76 VAL A CA 1
ATOM 609 C C . VAL A 1 76 ? -0.537 -6.773 -18.094 1 98.06 76 VAL A C 1
ATOM 611 O O . VAL A 1 76 ? -0.005 -7.602 -17.344 1 98.06 76 VAL A O 1
ATOM 614 N N . TYR A 1 77 ? 0.104 -5.859 -18.719 1 98.69 77 TYR A N 1
ATOM 615 C CA . TYR A 1 77 ? 1.501 -5.559 -18.422 1 98.69 77 TYR A CA 1
ATOM 616 C C . TYR A 1 77 ? 1.616 -4.328 -17.531 1 98.69 77 TYR A C 1
ATOM 618 O O . TYR A 1 77 ? 1.128 -3.252 -17.875 1 98.69 77 TYR A O 1
ATOM 626 N N . LEU A 1 78 ? 2.209 -4.523 -16.391 1 98.69 78 LEU A N 1
ATOM 627 C CA . LEU A 1 78 ? 2.342 -3.455 -15.414 1 98.69 78 LEU A CA 1
ATOM 628 C C . LEU A 1 78 ? 3.797 -3.018 -15.281 1 98.69 78 LEU A C 1
ATOM 630 O O . LEU A 1 78 ? 4.699 -3.857 -15.242 1 98.69 78 LEU A O 1
ATOM 634 N N . HIS A 1 79 ? 4 -1.753 -15.211 1 98.75 79 HIS A N 1
ATOM 635 C CA . HIS A 1 79 ? 5.312 -1.15 -15.008 1 98.75 79 HIS A CA 1
ATOM 636 C C . HIS A 1 79 ? 5.324 -0.259 -13.766 1 98.75 79 HIS A C 1
ATOM 638 O O . HIS A 1 79 ? 4.273 -0.003 -13.172 1 98.75 79 HIS A O 1
ATOM 644 N N . ALA A 1 80 ? 6.531 0.146 -13.414 1 98.69 80 ALA A N 1
ATOM 645 C CA . ALA A 1 80 ? 6.664 0.992 -12.234 1 98.69 80 ALA A CA 1
ATOM 646 C C . ALA A 1 80 ? 5.641 2.125 -12.25 1 98.69 80 ALA A C 1
ATOM 648 O O . ALA A 1 80 ? 5.504 2.83 -13.25 1 98.69 80 ALA A O 1
ATOM 649 N N . GLY A 1 81 ? 4.887 2.215 -11.195 1 98.44 81 GLY A N 1
ATOM 650 C CA . GLY A 1 81 ? 3.887 3.262 -11.055 1 98.44 81 GLY A CA 1
ATOM 651 C C . GLY A 1 81 ? 2.48 2.787 -11.367 1 98.44 81 GLY A C 1
ATOM 652 O O . GLY A 1 81 ? 1.504 3.445 -11.008 1 98.44 81 GLY A O 1
ATOM 653 N N . ASP A 1 82 ? 2.357 1.663 -12.086 1 98.69 82 ASP A N 1
ATOM 654 C CA . ASP A 1 82 ? 1.046 1.112 -12.406 1 98.69 82 ASP A CA 1
ATOM 655 C C . ASP A 1 82 ? 0.469 0.337 -11.227 1 98.69 82 ASP A C 1
ATOM 657 O O . ASP A 1 82 ? 1.215 -0.172 -10.383 1 98.69 82 ASP A O 1
ATOM 661 N N . SER A 1 83 ? -0.828 0.269 -11.125 1 98.81 83 SER A N 1
ATOM 662 C CA . SER A 1 83 ? -1.536 -0.552 -10.148 1 98.81 83 SER A CA 1
ATOM 663 C C . SER A 1 83 ? -2.697 -1.301 -10.797 1 98.81 83 SER A C 1
ATOM 665 O O . SER A 1 83 ? -3.213 -0.882 -11.836 1 98.81 83 SER A O 1
ATOM 667 N N . PHE A 1 84 ? -3.061 -2.371 -10.281 1 98.75 84 PHE A N 1
ATOM 668 C CA . PHE A 1 84 ? -4.203 -3.174 -10.703 1 98.75 84 PHE A CA 1
ATOM 669 C C . PHE A 1 84 ? -4.965 -3.703 -9.492 1 98.75 84 PHE A C 1
ATOM 671 O O . PHE A 1 84 ? -4.359 -4.152 -8.516 1 98.75 84 PHE A O 1
ATOM 678 N N . ILE A 1 85 ? -6.238 -3.639 -9.477 1 98.75 85 ILE A N 1
ATOM 679 C CA . ILE A 1 85 ? -7.055 -4.242 -8.43 1 98.75 85 ILE A CA 1
ATOM 680 C C . ILE A 1 85 ? -7.617 -5.578 -8.914 1 98.75 85 ILE A C 1
ATOM 682 O O . ILE A 1 85 ? -8.43 -5.617 -9.844 1 98.75 85 ILE A O 1
ATOM 686 N N . ILE A 1 86 ? -7.16 -6.625 -8.305 1 98.5 86 ILE A N 1
ATOM 687 C CA . ILE A 1 86 ? -7.648 -7.977 -8.57 1 98.5 86 ILE A CA 1
ATOM 688 C C . ILE A 1 86 ? -8.898 -8.242 -7.734 1 98.5 86 ILE A C 1
ATOM 690 O O . ILE A 1 86 ? -8.852 -8.195 -6.504 1 98.5 86 ILE A O 1
ATOM 694 N N . PRO A 1 87 ? -10.008 -8.562 -8.375 1 97.81 87 PRO A N 1
ATOM 695 C CA . PRO A 1 87 ? -11.242 -8.789 -7.625 1 97.81 87 PRO A CA 1
ATOM 696 C C . PRO A 1 87 ? -11.18 -10.023 -6.73 1 97.81 87 PRO A C 1
ATOM 698 O O . PRO A 1 87 ? -10.414 -10.953 -7.012 1 97.81 87 PRO A O 1
ATOM 701 N N . SER A 1 88 ? -11.938 -9.953 -5.664 1 97.44 88 SER A N 1
ATOM 702 C CA . SER A 1 88 ? -12.125 -11.125 -4.82 1 97.44 88 SER A CA 1
ATOM 703 C C . SER A 1 88 ? -12.414 -12.367 -5.656 1 97.44 88 SER A C 1
ATOM 705 O O . SER A 1 88 ? -13.172 -12.305 -6.625 1 97.44 88 SER A O 1
ATOM 707 N N . TRP A 1 89 ? -11.688 -13.453 -5.414 1 97.69 89 TRP A N 1
ATOM 708 C CA . TRP A 1 89 ? -11.883 -14.789 -5.953 1 97.69 89 TRP A CA 1
ATOM 709 C C . TRP A 1 89 ? -11.469 -14.859 -7.418 1 97.69 89 TRP A C 1
ATOM 711 O O . TRP A 1 89 ? -11.578 -15.906 -8.055 1 97.69 89 TRP A O 1
ATOM 721 N N . ALA A 1 90 ? -11.031 -13.766 -8.031 1 97.69 90 ALA A N 1
ATOM 722 C CA . ALA A 1 90 ? -10.523 -13.836 -9.398 1 97.69 90 ALA A CA 1
ATOM 723 C C . ALA A 1 90 ? -9.289 -14.734 -9.484 1 97.69 90 ALA A C 1
ATOM 725 O O . ALA A 1 90 ? -8.391 -14.633 -8.648 1 97.69 90 ALA A O 1
ATOM 726 N N . VAL A 1 91 ? -9.281 -15.602 -10.43 1 97.88 91 VAL A N 1
ATOM 727 C CA . VAL A 1 91 ? -8.102 -16.406 -10.688 1 97.88 91 VAL A CA 1
ATOM 728 C C . VAL A 1 91 ? -7 -15.539 -11.297 1 97.88 91 VAL A C 1
ATOM 730 O O . VAL A 1 91 ? -7.258 -14.758 -12.219 1 97.88 91 VAL A O 1
ATOM 733 N N . HIS A 1 92 ? -5.789 -15.648 -10.75 1 98.31 92 HIS A N 1
ATOM 734 C CA . HIS A 1 92 ? -4.727 -14.789 -11.258 1 98.31 92 HIS A CA 1
ATOM 735 C C . HIS A 1 92 ? -3.359 -15.438 -11.07 1 98.31 92 HIS A C 1
ATOM 737 O O . HIS A 1 92 ? -3.211 -16.359 -10.273 1 98.31 92 HIS A O 1
ATOM 743 N N . HIS A 1 93 ? -2.434 -15.125 -11.859 1 98.12 93 HIS A N 1
ATOM 744 C CA . HIS A 1 93 ? -1.015 -15.453 -11.805 1 98.12 93 HIS A CA 1
ATOM 745 C C . HIS A 1 93 ? -0.169 -14.344 -12.43 1 98.12 93 HIS A C 1
ATOM 747 O O . HIS A 1 93 ? -0.706 -13.406 -13.023 1 98.12 93 HIS A O 1
ATOM 753 N N . ALA A 1 94 ? 1.14 -14.422 -12.234 1 98.44 94 ALA A N 1
ATOM 754 C CA . ALA A 1 94 ? 2.002 -13.367 -12.758 1 98.44 94 ALA A CA 1
ATOM 755 C C . ALA A 1 94 ? 3.42 -13.883 -12.992 1 98.44 94 ALA A C 1
ATOM 757 O O . ALA A 1 94 ? 3.805 -14.922 -12.453 1 98.44 94 ALA A O 1
ATOM 758 N N . ILE A 1 95 ? 4.141 -13.195 -13.781 1 98.75 95 ILE A N 1
ATOM 759 C CA . ILE A 1 95 ? 5.566 -13.414 -13.992 1 98.75 95 ILE A CA 1
ATOM 760 C C . ILE A 1 95 ? 6.305 -12.078 -13.945 1 98.75 95 ILE A C 1
ATOM 762 O O . ILE A 1 95 ? 5.836 -11.078 -14.5 1 98.75 95 ILE A O 1
ATOM 766 N N . ALA A 1 96 ? 7.391 -12.047 -13.203 1 98.88 96 ALA A N 1
ATOM 767 C CA . ALA A 1 96 ? 8.234 -10.852 -13.188 1 98.88 96 ALA A CA 1
ATOM 768 C C . ALA A 1 96 ? 9.109 -10.789 -14.438 1 98.88 96 ALA A C 1
ATOM 770 O O . ALA A 1 96 ? 9.898 -11.695 -14.703 1 98.88 96 ALA A O 1
ATOM 771 N N . LEU A 1 97 ? 9.031 -9.711 -15.133 1 98.81 97 LEU A N 1
ATOM 772 C CA . LEU A 1 97 ? 9.75 -9.586 -16.391 1 98.81 97 LEU A CA 1
ATOM 773 C C . LEU A 1 97 ? 11.141 -9 -16.172 1 98.81 97 LEU A C 1
ATOM 775 O O . LEU A 1 97 ? 12.008 -9.109 -17.047 1 98.81 97 LEU A O 1
ATOM 779 N N . GLU A 1 98 ? 11.375 -8.328 -15.047 1 98.69 98 GLU A N 1
ATOM 780 C CA . GLU A 1 98 ? 12.625 -7.77 -14.539 1 98.69 98 GLU A CA 1
ATOM 781 C C . GLU A 1 98 ? 12.656 -7.777 -13.016 1 98.69 98 GLU A C 1
ATOM 783 O O . GLU A 1 98 ? 11.641 -8.047 -12.367 1 98.69 98 GLU A O 1
ATOM 788 N N . PRO A 1 99 ? 13.891 -7.586 -12.461 1 98.88 99 PRO A N 1
ATOM 789 C CA . PRO A 1 99 ? 13.859 -7.402 -11.008 1 98.88 99 PRO A CA 1
ATOM 790 C C . PRO A 1 99 ? 12.82 -6.375 -10.562 1 98.88 99 PRO A C 1
ATOM 792 O O . PRO A 1 99 ? 12.773 -5.266 -11.102 1 98.88 99 PRO A O 1
ATOM 795 N N . SER A 1 100 ? 11.914 -6.801 -9.641 1 98.94 100 SER A N 1
ATOM 796 C CA . SER A 1 100 ? 10.75 -5.977 -9.344 1 98.94 100 SER A CA 1
ATOM 797 C C . SER A 1 100 ? 10.523 -5.848 -7.84 1 98.94 100 SER A C 1
ATOM 799 O O . SER A 1 100 ? 10.828 -6.77 -7.082 1 98.94 100 SER A O 1
ATOM 801 N N . GLU A 1 101 ? 10.094 -4.695 -7.402 1 98.94 101 GLU A N 1
ATOM 802 C CA . GLU A 1 101 ? 9.531 -4.414 -6.082 1 98.94 101 GLU A CA 1
ATOM 803 C C . GLU A 1 101 ? 8.055 -4.047 -6.172 1 98.94 101 GLU A C 1
ATOM 805 O O . GLU A 1 101 ? 7.68 -3.156 -6.938 1 98.94 101 GLU A O 1
ATOM 810 N N . VAL A 1 102 ? 7.227 -4.773 -5.438 1 98.94 102 VAL A N 1
ATOM 811 C CA . VAL A 1 102 ? 5.777 -4.676 -5.574 1 98.94 102 VAL A CA 1
ATOM 812 C C . VAL A 1 102 ? 5.133 -4.605 -4.191 1 98.94 102 VAL A C 1
ATOM 814 O O . VAL A 1 102 ? 5.578 -5.273 -3.258 1 98.94 102 VAL A O 1
ATOM 817 N N . ILE A 1 103 ? 4.156 -3.811 -4.039 1 98.94 103 ILE A N 1
ATOM 818 C CA . ILE A 1 103 ? 3.332 -3.818 -2.836 1 98.94 103 ILE A CA 1
ATOM 819 C C . ILE A 1 103 ? 1.946 -4.367 -3.166 1 98.94 103 ILE A C 1
ATOM 821 O O . ILE A 1 103 ? 1.306 -3.918 -4.121 1 98.94 103 ILE A O 1
ATOM 825 N N . ASP A 1 104 ? 1.486 -5.293 -2.447 1 98.88 104 ASP A N 1
ATOM 826 C CA . ASP A 1 104 ? 0.103 -5.758 -2.484 1 98.88 104 ASP A CA 1
ATOM 827 C C . ASP A 1 104 ? -0.643 -5.363 -1.212 1 98.88 104 ASP A C 1
ATOM 829 O O . ASP A 1 104 ? -0.098 -5.465 -0.111 1 98.88 104 ASP A O 1
ATOM 833 N N . VAL A 1 105 ? -1.802 -4.934 -1.382 1 98.88 105 VAL A N 1
ATOM 834 C CA . VAL A 1 105 ? -2.73 -4.727 -0.276 1 98.88 105 VAL A CA 1
ATOM 835 C C . VAL A 1 105 ? -3.912 -5.688 -0.408 1 98.88 105 VAL A C 1
ATOM 837 O O . VAL A 1 105 ? -4.551 -5.754 -1.461 1 98.88 105 VAL A O 1
ATOM 840 N N . TYR A 1 106 ? -4.16 -6.395 0.656 1 98.75 106 TYR A N 1
ATOM 841 C CA . TYR A 1 106 ? -5.25 -7.363 0.683 1 98.75 106 TYR A CA 1
ATOM 842 C C . TYR A 1 106 ? -6.328 -6.945 1.675 1 98.75 106 TYR A C 1
ATOM 844 O O . TYR A 1 106 ? -6.023 -6.543 2.801 1 98.75 106 TYR A O 1
ATOM 852 N N . THR A 1 107 ? -7.562 -7.055 1.242 1 98.44 107 THR A N 1
ATOM 853 C CA . THR A 1 107 ? -8.695 -6.977 2.162 1 98.44 107 THR A CA 1
ATOM 854 C C . THR A 1 107 ? -9.633 -8.156 1.958 1 98.44 107 THR A C 1
ATOM 856 O O . THR A 1 107 ? -10.055 -8.445 0.833 1 98.44 107 THR A O 1
ATOM 859 N N . PRO A 1 108 ? -10.023 -8.891 3 1 98 108 PRO A N 1
ATOM 860 C CA . PRO A 1 108 ? -9.609 -8.734 4.395 1 98 108 PRO A CA 1
ATOM 861 C C . PRO A 1 108 ? -8.195 -9.258 4.652 1 98 108 PRO A C 1
ATOM 863 O O . PRO A 1 108 ? -7.383 -9.336 3.723 1 98 108 PRO A O 1
ATOM 866 N N . VAL A 1 109 ? -7.785 -9.477 5.91 1 98.31 109 VAL A N 1
ATOM 867 C CA . VAL A 1 109 ? -6.461 -9.922 6.328 1 98.31 109 VAL A CA 1
ATOM 868 C C . VAL A 1 109 ? -6.148 -11.273 5.68 1 98.31 109 VAL A C 1
ATOM 870 O O . VAL A 1 109 ? -7.004 -12.156 5.621 1 98.31 109 VAL A O 1
ATOM 873 N N . ARG A 1 110 ? -4.961 -11.359 5.09 1 98.06 110 ARG A N 1
ATOM 874 C CA . ARG A 1 110 ? -4.465 -12.633 4.578 1 98.06 110 ARG A CA 1
ATOM 875 C C . ARG A 1 110 ? -4.059 -13.562 5.719 1 98.06 110 ARG A C 1
ATOM 877 O O . ARG A 1 110 ? -2.902 -13.562 6.141 1 98.06 110 ARG A O 1
ATOM 884 N N . GLU A 1 111 ? -4.961 -14.398 6.129 1 97.31 111 GLU A N 1
ATOM 885 C CA . GLU A 1 111 ? -4.727 -15.25 7.293 1 97.31 111 GLU A CA 1
ATOM 886 C C . GLU A 1 111 ? -3.578 -16.219 7.043 1 97.31 111 GLU A C 1
ATOM 888 O O . GLU A 1 111 ? -2.838 -16.562 7.969 1 97.31 111 GLU A O 1
ATOM 893 N N . ASP A 1 112 ? -3.41 -16.672 5.809 1 97.62 112 ASP A N 1
ATOM 894 C CA . ASP A 1 112 ? -2.316 -17.594 5.512 1 97.62 112 ASP A CA 1
ATOM 895 C C . ASP A 1 112 ? -0.963 -16.891 5.645 1 97.62 112 ASP A C 1
ATOM 897 O O . ASP A 1 112 ? 0.045 -17.531 5.945 1 97.62 112 ASP A O 1
ATOM 901 N N . TYR A 1 113 ? -0.874 -15.547 5.445 1 98 113 TYR A N 1
ATOM 902 C CA . TYR A 1 113 ? 0.377 -14.82 5.645 1 98 113 TYR A CA 1
ATOM 903 C C . TYR A 1 113 ? 0.622 -14.555 7.125 1 98 113 TYR A C 1
ATOM 905 O O . TYR A 1 113 ? 1.771 -14.5 7.57 1 98 113 TYR A O 1
ATOM 913 N N . VAL A 1 114 ? -0.456 -14.352 7.859 1 97.75 114 VAL A N 1
ATOM 914 C CA . VAL A 1 114 ? -0.314 -14.312 9.312 1 97.75 114 VAL A CA 1
ATOM 915 C C . VAL A 1 114 ? 0.265 -15.633 9.812 1 97.75 114 VAL A C 1
ATOM 917 O O . VAL A 1 114 ? 1.224 -15.648 10.586 1 97.75 114 VAL A O 1
ATOM 920 N N . ALA A 1 115 ? -0.334 -16.766 9.359 1 97.5 115 ALA A N 1
ATOM 921 C CA . ALA A 1 115 ? 0.144 -18.094 9.742 1 97.5 115 ALA A CA 1
ATOM 922 C C . ALA A 1 115 ? 1.598 -18.297 9.32 1 97.5 115 ALA A C 1
ATOM 924 O O . ALA A 1 115 ? 2.381 -18.906 10.055 1 97.5 115 ALA A O 1
ATOM 925 N N . ARG A 1 116 ? 1.954 -17.781 8.109 1 96.19 116 ARG A N 1
ATOM 926 C CA . ARG A 1 116 ? 3.324 -17.891 7.613 1 96.19 116 ARG A CA 1
ATOM 927 C C . ARG A 1 116 ? 4.305 -17.25 8.594 1 96.19 116 ARG A C 1
ATOM 929 O O . ARG A 1 116 ? 5.391 -17.781 8.828 1 96.19 116 ARG A O 1
ATOM 936 N N . GLN A 1 117 ? 3.971 -16.109 9.156 1 95.19 117 GLN A N 1
ATOM 937 C CA . GLN A 1 117 ? 4.824 -15.406 10.109 1 95.19 117 GLN A CA 1
ATOM 938 C C . GLN A 1 117 ? 4.945 -16.188 11.414 1 95.19 117 GLN A C 1
ATOM 940 O O . GLN A 1 117 ? 5.852 -15.938 12.211 1 95.19 117 GLN A O 1
ATOM 945 N N . ASN A 1 118 ? 4.027 -17.141 11.539 1 95.75 118 ASN A N 1
ATOM 946 C CA . ASN A 1 118 ? 4.047 -17.984 12.734 1 95.75 118 ASN A CA 1
ATOM 947 C C . ASN A 1 118 ? 4.574 -19.391 12.43 1 95.75 118 ASN A C 1
ATOM 949 O O . ASN A 1 118 ? 4.328 -20.328 13.188 1 95.75 118 ASN A O 1
ATOM 953 N N . GLY A 1 119 ? 5.102 -19.531 11.234 1 94.56 119 GLY A N 1
ATOM 954 C CA . GLY A 1 119 ? 5.852 -20.75 10.977 1 94.56 119 GLY A CA 1
ATOM 955 C C . GLY A 1 119 ? 5.172 -21.672 9.984 1 94.56 119 GLY A C 1
ATOM 956 O O . GLY A 1 119 ? 5.73 -22.703 9.594 1 94.56 119 GLY A O 1
ATOM 957 N N . VAL A 1 120 ? 3.967 -21.359 9.602 1 93.31 120 VAL A N 1
ATOM 958 C CA . VAL A 1 120 ? 3.275 -22.156 8.602 1 93.31 120 VAL A CA 1
ATOM 959 C C . VAL A 1 120 ? 3.83 -21.859 7.215 1 93.31 120 VAL A C 1
ATOM 961 O O . VAL A 1 120 ? 3.934 -20.688 6.828 1 93.31 120 VAL A O 1
ATOM 964 N N . ILE A 1 121 ? 4.156 -22.844 6.477 1 90.38 121 ILE A N 1
ATOM 965 C CA . ILE A 1 121 ? 4.84 -22.641 5.203 1 90.38 121 ILE A CA 1
ATO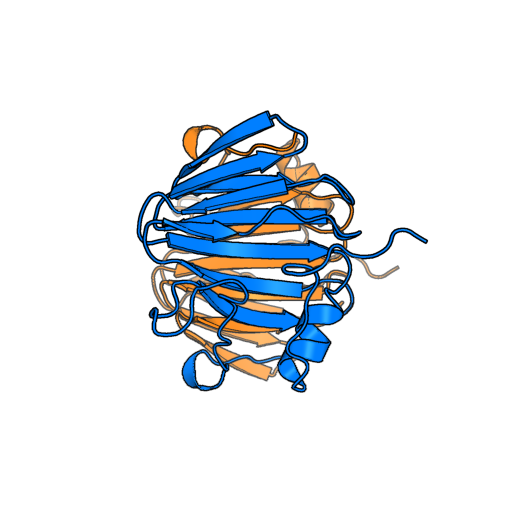M 966 C C . ILE A 1 121 ? 3.82 -22.609 4.066 1 90.38 121 ILE A C 1
ATOM 968 O O . ILE A 1 121 ? 3.951 -21.812 3.129 1 90.38 121 ILE A O 1
ATOM 972 N N . LYS A 1 122 ? 2.783 -23.359 4.191 1 90.44 122 LYS A N 1
ATOM 973 C CA . LYS A 1 122 ? 1.782 -23.453 3.131 1 90.44 122 LYS A CA 1
ATOM 974 C C . LYS A 1 122 ? 0.91 -22.203 3.1 1 90.44 122 LYS A C 1
ATOM 976 O O . LYS A 1 122 ? 0.469 -21.719 4.145 1 90.44 122 LYS A O 1
ATOM 981 N N . THR A 1 123 ? 0.736 -21.719 1.886 1 95.38 123 THR A N 1
ATOM 982 C CA . THR A 1 123 ? -0.117 -20.547 1.684 1 95.38 123 THR A CA 1
ATOM 983 C C . THR A 1 123 ? -1.057 -20.766 0.5 1 95.38 123 THR A C 1
ATOM 985 O O . THR A 1 123 ? -0.989 -21.797 -0.173 1 95.38 123 THR A O 1
ATOM 988 N N . TYR A 1 124 ? -1.887 -19.75 0.21 1 92.5 124 TYR A N 1
ATOM 989 C CA . TYR A 1 124 ? -2.822 -19.812 -0.906 1 92.5 124 TYR A CA 1
ATOM 990 C C . TYR A 1 124 ? -2.094 -19.688 -2.238 1 92.5 124 TYR A C 1
ATOM 992 O O . TYR A 1 124 ? -2.662 -19.969 -3.295 1 92.5 124 TYR A O 1
ATOM 1000 N N . LEU A 1 125 ? -0.817 -19.281 -2.16 1 90.94 125 LEU A N 1
ATOM 1001 C CA . LEU A 1 125 ? -0.017 -19.234 -3.379 1 90.94 125 LEU A CA 1
ATOM 1002 C C . LEU A 1 125 ? 0.18 -20.641 -3.951 1 90.94 125 LEU A C 1
ATOM 1004 O O . LEU A 1 125 ? 0.209 -20.812 -5.172 1 90.94 125 LEU A O 1
ATOM 1008 N N . GLU A 1 126 ? 0.269 -21.547 -3.074 1 85.12 126 GLU A N 1
ATOM 1009 C CA . GLU A 1 126 ? 0.516 -22.938 -3.457 1 85.12 126 GLU A CA 1
ATOM 1010 C C . GLU A 1 126 ? -0.792 -23.688 -3.693 1 85.12 126 GLU A C 1
ATOM 1012 O O . GLU A 1 126 ? -0.897 -24.484 -4.629 1 85.12 126 GLU A O 1
ATOM 1017 N N . THR A 1 127 ? -1.671 -23.453 -2.777 1 89.88 127 THR A N 1
ATOM 1018 C CA . THR A 1 127 ? -2.99 -24.062 -2.873 1 89.88 127 THR A CA 1
ATOM 1019 C C . THR A 1 127 ? -4.09 -23.031 -2.697 1 89.88 127 THR A C 1
ATOM 1021 O O . THR A 1 127 ? -4.324 -22.547 -1.586 1 89.88 127 THR A O 1
ATOM 1024 N N . SER A 1 128 ? -4.805 -22.797 -3.738 1 93.56 128 SER A N 1
ATOM 1025 C CA . SER A 1 128 ? -5.902 -21.828 -3.727 1 93.56 128 SER A CA 1
ATOM 1026 C C . SER A 1 128 ? -6.754 -21.984 -2.471 1 93.56 128 SER A C 1
ATOM 1028 O O . SER A 1 128 ? -6.887 -23.078 -1.929 1 93.56 128 SER A O 1
ATOM 1030 N N . GLN A 1 129 ? -7.207 -20.812 -1.996 1 94.38 129 GLN A N 1
ATOM 1031 C CA . GLN A 1 129 ? -8.148 -20.859 -0.882 1 94.38 129 GLN A CA 1
ATOM 1032 C C . GLN A 1 129 ? -9.414 -21.625 -1.26 1 94.38 129 GLN A C 1
ATOM 1034 O O . GLN A 1 129 ? -10 -21.391 -2.318 1 94.38 129 GLN A O 1
ATOM 1039 N N . PRO A 1 130 ? -9.773 -22.531 -0.421 1 90.69 130 PRO A N 1
ATOM 1040 C CA . PRO A 1 130 ? -11.047 -23.203 -0.705 1 90.69 130 PRO A CA 1
ATOM 1041 C C . PRO A 1 130 ? -12.25 -22.266 -0.592 1 90.69 130 PRO A C 1
ATOM 1043 O O . PRO A 1 130 ? -12.266 -21.391 0.269 1 90.69 130 PRO A O 1
ATOM 1046 N N . GLN A 1 131 ? -13.133 -22.328 -1.625 1 84.44 131 GLN A N 1
ATOM 1047 C CA . GLN A 1 131 ? -14.336 -21.5 -1.575 1 84.44 131 GLN A CA 1
ATOM 1048 C C . GLN A 1 131 ? -15.461 -22.203 -0.832 1 84.44 131 GLN A C 1
ATOM 1050 O O . GLN A 1 131 ? -15.742 -23.375 -1.087 1 84.44 131 GLN A O 1
ATOM 1055 N N . GLY A 1 132 ? -15.711 -21.781 0.44 1 64.31 132 GLY A N 1
ATOM 1056 C CA . GLY A 1 132 ? -16.812 -22.391 1.15 1 64.31 132 GLY A CA 1
ATOM 1057 C C . GLY A 1 132 ? -18.156 -22.172 0.462 1 64.31 132 GLY A C 1
ATOM 1058 O O . GLY A 1 132 ? -18.281 -21.328 -0.415 1 64.31 132 GLY A O 1
ATOM 1059 N N . MET B 1 1 ? -13.32 -0.024 -12.531 1 62.66 1 MET B N 1
ATOM 1060 C CA . MET B 1 1 ? -12.086 -0.065 -13.312 1 62.66 1 MET B CA 1
ATOM 1061 C C . MET B 1 1 ? -10.922 -0.553 -12.453 1 62.66 1 MET B C 1
ATOM 1063 O O . MET B 1 1 ? -10.742 -0.096 -11.32 1 62.66 1 MET B O 1
ATOM 1067 N N . SER B 1 2 ? -10.156 -1.7 -12.992 1 88.94 2 SER B N 1
ATOM 1068 C CA . SER B 1 2 ? -9.203 -2.463 -12.195 1 88.94 2 SER B CA 1
ATOM 1069 C C . SER B 1 2 ? -7.766 -2.031 -12.484 1 88.94 2 SER B C 1
ATOM 1071 O O . SER B 1 2 ? -6.891 -2.146 -11.625 1 88.94 2 SER B O 1
ATOM 1073 N N . LEU B 1 3 ? -7.637 -1.341 -13.578 1 96.44 3 LEU B N 1
ATOM 1074 C CA . LEU B 1 3 ? -6.281 -1.008 -14 1 96.44 3 LEU B CA 1
ATOM 1075 C C . LEU B 1 3 ? -6.012 0.484 -13.836 1 96.44 3 LEU B C 1
ATOM 1077 O O . LEU B 1 3 ? -6.781 1.316 -14.32 1 96.44 3 LEU B O 1
ATOM 1081 N N . TYR B 1 4 ? -4.949 0.883 -13.203 1 97.75 4 TYR B N 1
ATOM 1082 C CA . TYR B 1 4 ? -4.48 2.248 -12.984 1 97.75 4 TYR B CA 1
ATOM 1083 C C . TYR B 1 4 ? -3.078 2.436 -13.547 1 97.75 4 TYR B C 1
ATOM 1085 O O . TYR B 1 4 ? -2.09 2.082 -12.906 1 97.75 4 TYR B O 1
ATOM 1093 N N . LEU B 1 5 ? -3.02 3.035 -14.688 1 97.5 5 LEU B N 1
ATOM 1094 C CA . LEU B 1 5 ? -1.72 3.318 -15.289 1 97.5 5 LEU B CA 1
ATOM 1095 C C . LEU B 1 5 ? -1.12 4.594 -14.711 1 97.5 5 LEU B C 1
ATOM 1097 O O . LEU B 1 5 ? -1.817 5.602 -14.555 1 97.5 5 LEU B O 1
ATOM 1101 N N . SER B 1 6 ? 0.134 4.539 -14.438 1 96.5 6 SER B N 1
ATOM 1102 C CA . SER B 1 6 ? 0.83 5.688 -13.867 1 96.5 6 SER B CA 1
ATOM 1103 C C . SER B 1 6 ? 0.591 6.945 -14.695 1 96.5 6 SER B C 1
ATOM 1105 O O . SER B 1 6 ? 0.346 8.023 -14.141 1 96.5 6 SER B O 1
ATOM 1107 N N . SER B 1 7 ? 0.604 6.832 -15.977 1 95.38 7 SER B N 1
ATOM 1108 C CA . SER B 1 7 ? 0.483 7.953 -16.906 1 95.38 7 SER B CA 1
ATOM 1109 C C . SER B 1 7 ? -0.932 8.523 -16.906 1 95.38 7 SER B C 1
ATOM 1111 O O . SER B 1 7 ? -1.161 9.633 -17.391 1 95.38 7 SER B O 1
ATOM 1113 N N . GLU B 1 8 ? -1.906 7.785 -16.391 1 96 8 GLU B N 1
ATOM 1114 C CA . GLU B 1 8 ? -3.307 8.188 -16.484 1 96 8 GLU B CA 1
ATOM 1115 C C . GLU B 1 8 ? -3.838 8.641 -15.125 1 96 8 GLU B C 1
ATOM 1117 O O . GLU B 1 8 ? -4.891 9.281 -15.047 1 96 8 GLU B O 1
ATOM 1122 N N . MET B 1 9 ? -3.117 8.312 -14.07 1 96.38 9 MET B N 1
ATOM 1123 C CA . MET B 1 9 ? -3.562 8.727 -12.742 1 96.38 9 MET B CA 1
ATOM 1124 C C . MET B 1 9 ? -3.336 10.219 -12.539 1 96.38 9 MET B C 1
ATOM 1126 O O . MET B 1 9 ? -2.281 10.75 -12.891 1 96.38 9 MET B O 1
ATOM 1130 N N . ILE B 1 10 ? -4.277 10.82 -11.961 1 96.94 10 ILE B N 1
ATOM 1131 C CA . ILE B 1 10 ? -4.195 12.25 -11.672 1 96.94 10 ILE B CA 1
ATOM 1132 C C . ILE B 1 10 ? -3.529 12.469 -10.32 1 96.94 10 ILE B C 1
ATOM 1134 O O . ILE B 1 10 ? -3.861 11.789 -9.344 1 96.94 10 ILE B O 1
ATOM 1138 N N . SER B 1 11 ? -2.541 13.383 -10.273 1 97.94 11 SER B N 1
ATOM 1139 C CA . SER B 1 11 ? -1.946 13.836 -9.023 1 97.94 11 SER B CA 1
ATOM 1140 C C . SER B 1 11 ? -2.701 15.031 -8.445 1 97.94 11 SER B C 1
ATOM 1142 O O . SER B 1 11 ? -2.91 16.031 -9.141 1 97.94 11 SER B O 1
ATOM 1144 N N . TYR B 1 12 ? -3.123 14.961 -7.246 1 98.06 12 TYR B N 1
ATOM 1145 C CA . TYR B 1 12 ? -3.883 16.031 -6.602 1 98.06 12 TYR B CA 1
ATOM 1146 C C . TYR B 1 12 ? -2.996 16.844 -5.672 1 98.06 12 TYR B C 1
ATOM 1148 O O . TYR B 1 12 ? -2.168 16.281 -4.945 1 98.06 12 TYR B O 1
ATOM 1156 N N . ASP B 1 13 ? -3.141 18.141 -5.723 1 97.5 13 ASP B N 1
ATOM 1157 C CA . ASP B 1 13 ? -2.512 19 -4.734 1 97.5 13 ASP B CA 1
ATOM 1158 C C . ASP B 1 13 ? -3.197 18.875 -3.377 1 97.5 13 ASP B C 1
ATOM 1160 O O . ASP B 1 13 ? -4.344 19.312 -3.211 1 97.5 13 AS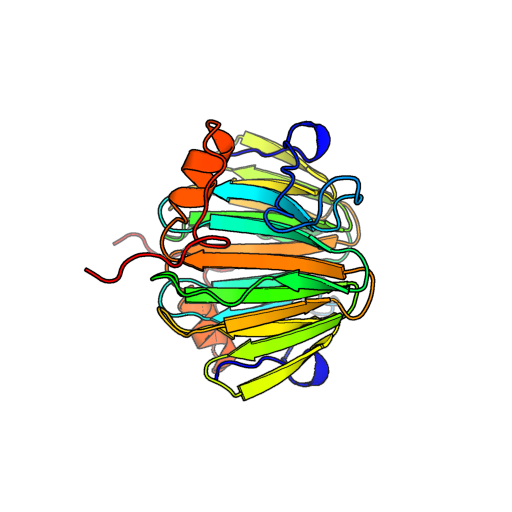P B O 1
ATOM 1164 N N . MET B 1 14 ? -2.428 18.406 -2.4 1 97.5 14 MET B N 1
ATOM 1165 C CA . MET B 1 14 ? -3.027 18.141 -1.097 1 97.5 14 MET B CA 1
ATOM 1166 C C . MET B 1 14 ? -2.416 19.031 -0.024 1 97.5 14 MET B C 1
ATOM 1168 O O . MET B 1 14 ? -2.539 18.75 1.169 1 97.5 14 MET B O 1
ATOM 1172 N N . ASP B 1 15 ? -1.634 19.969 -0.511 1 96.56 15 ASP B N 1
ATOM 1173 C CA . ASP B 1 15 ? -1.089 20.969 0.393 1 96.56 15 ASP B CA 1
ATOM 1174 C C . ASP B 1 15 ? -2.117 22.062 0.678 1 96.56 15 ASP B C 1
ATOM 1176 O O . ASP B 1 15 ? -1.951 23.219 0.245 1 96.56 15 ASP B O 1
ATOM 1180 N N . LEU B 1 16 ? -3.082 21.734 1.475 1 92.31 16 LEU B N 1
ATOM 1181 C CA . LEU B 1 16 ? -4.332 22.484 1.561 1 92.31 16 LEU B CA 1
ATOM 1182 C C . LEU B 1 16 ? -4.191 23.672 2.512 1 92.31 16 LEU B C 1
ATOM 1184 O O . LEU B 1 16 ? -4.988 24.609 2.467 1 92.31 16 LEU B O 1
ATOM 1188 N N . ASN B 1 17 ? -3.182 23.703 3.354 1 89.19 17 ASN B N 1
ATOM 1189 C CA . ASN B 1 17 ? -3.027 24.766 4.344 1 89.19 17 ASN B CA 1
ATOM 1190 C C . ASN B 1 17 ? -1.828 25.656 4.031 1 89.19 17 ASN B C 1
ATOM 1192 O O . ASN B 1 17 ? -1.383 26.438 4.879 1 89.19 17 ASN B O 1
ATOM 1196 N N . ARG B 1 18 ? -1.342 25.453 2.84 1 91.19 18 ARG B N 1
ATOM 1197 C CA . ARG B 1 18 ? -0.146 26.234 2.514 1 91.19 18 ARG B CA 1
ATOM 1198 C C . ARG B 1 18 ? -0.471 27.719 2.381 1 91.19 18 ARG B C 1
ATOM 1200 O O . ARG B 1 18 ? -1.603 28.078 2.055 1 91.19 18 ARG B O 1
ATOM 1207 N N . ASN B 1 19 ? 0.498 28.547 2.607 1 91.06 19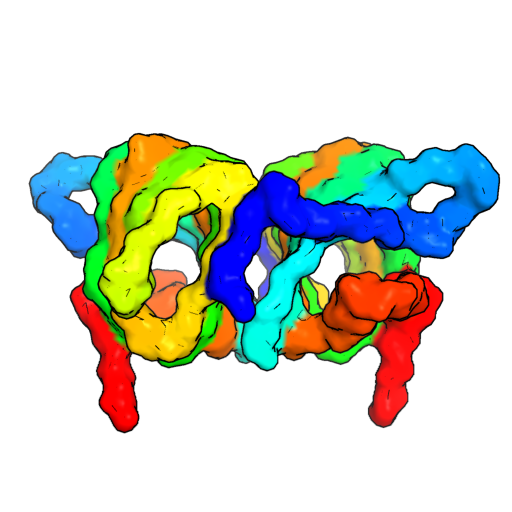 ASN B N 1
ATOM 1208 C CA . ASN B 1 19 ? 0.303 29.984 2.459 1 91.06 19 ASN B CA 1
ATOM 1209 C C . ASN B 1 19 ? 0.129 30.375 0.995 1 91.06 19 ASN B C 1
ATOM 1211 O O . ASN B 1 19 ? 0.687 29.734 0.104 1 91.06 19 ASN B O 1
ATOM 1215 N N . GLU B 1 20 ? -0.637 31.453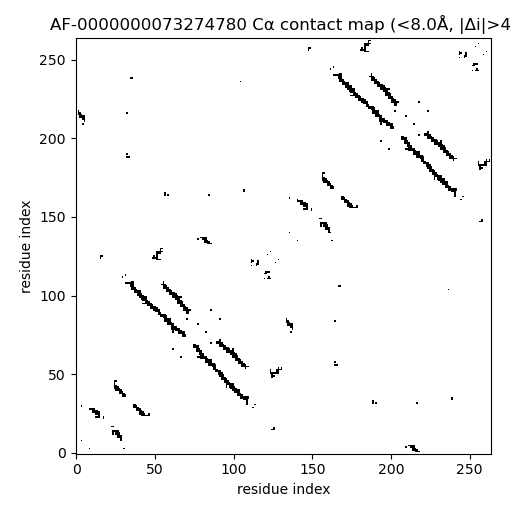 0.792 1 90.44 20 GLU B N 1
ATOM 1216 C CA . GLU B 1 20 ? -0.808 31.969 -0.561 1 90.44 20 GLU B CA 1
ATOM 1217 C C . GLU B 1 20 ? 0.539 32.281 -1.204 1 90.44 20 GLU B C 1
ATOM 1219 O O . GLU B 1 20 ? 1.408 32.906 -0.57 1 90.44 20 GLU B O 1
ATOM 1224 N N . GLY B 1 21 ? 0.753 31.891 -2.455 1 92.31 21 GLY B N 1
ATOM 1225 C CA . GLY B 1 21 ? 1.97 32.188 -3.193 1 92.31 21 GLY B CA 1
ATOM 1226 C C . GLY B 1 21 ? 3.041 31.125 -3.039 1 92.31 21 GLY B C 1
ATOM 1227 O O . GLY B 1 21 ? 4.023 31.109 -3.783 1 92.31 21 GLY B O 1
ATOM 1228 N N . GLU B 1 22 ? 2.844 30.312 -2.043 1 94.75 22 GLU B N 1
ATOM 1229 C CA . GLU B 1 22 ? 3.848 29.281 -1.827 1 94.75 22 GLU B CA 1
ATOM 1230 C C . GLU B 1 22 ? 3.623 28.094 -2.76 1 94.75 22 GLU B C 1
ATOM 1232 O O . GLU B 1 22 ? 2.48 27.766 -3.09 1 94.75 22 GLU B O 1
ATOM 1237 N N . GLU B 1 23 ? 4.668 27.531 -3.135 1 96.62 23 GLU B N 1
ATOM 1238 C CA . GLU B 1 23 ? 4.574 26.312 -3.938 1 96.62 23 GLU B CA 1
ATOM 1239 C C . GLU B 1 23 ? 4.074 25.141 -3.102 1 96.62 23 GLU B C 1
ATOM 1241 O O . GLU B 1 23 ? 4.406 25.031 -1.921 1 96.62 23 GLU B O 1
ATOM 1246 N N . SER B 1 24 ? 3.346 24.266 -3.723 1 98.06 24 SER B N 1
ATOM 1247 C CA . SER B 1 24 ? 2.842 23.078 -3.045 1 98.06 24 SER B CA 1
ATOM 1248 C C . SER B 1 24 ? 3.979 22.141 -2.662 1 98.06 24 SER B C 1
ATOM 1250 O O . SER B 1 24 ? 4.91 21.938 -3.441 1 98.06 24 SER B O 1
ATOM 1252 N N . LYS B 1 25 ? 3.846 21.5 -1.498 1 98.5 25 LYS B N 1
ATOM 1253 C CA . LYS B 1 25 ? 4.836 20.531 -1.037 1 98.5 25 LYS B CA 1
ATOM 1254 C C . LYS B 1 25 ? 4.23 19.141 -0.93 1 98.5 25 LYS B C 1
ATOM 1256 O O . LYS B 1 25 ? 4.914 18.188 -0.538 1 98.5 25 LYS B O 1
ATOM 1261 N N . ILE B 1 26 ? 2.955 19.016 -1.204 1 98.5 26 ILE B N 1
ATOM 1262 C CA . ILE B 1 26 ? 2.262 17.75 -0.996 1 98.5 26 ILE B CA 1
ATOM 1263 C C . ILE B 1 26 ? 1.444 17.391 -2.238 1 98.5 26 ILE B C 1
ATOM 1265 O O . ILE B 1 26 ? 0.557 18.156 -2.639 1 98.5 26 ILE B O 1
ATOM 1269 N N . GLN B 1 27 ? 1.737 16.297 -2.869 1 98.56 27 GLN B N 1
ATOM 1270 C CA . GLN B 1 27 ? 0.945 15.727 -3.949 1 98.56 27 GLN B CA 1
ATOM 1271 C C . GLN B 1 27 ? 0.533 14.289 -3.623 1 98.56 27 GLN B C 1
ATOM 1273 O O . GLN B 1 27 ? 1.246 13.578 -2.912 1 98.56 27 GLN B O 1
ATOM 1278 N N . ALA B 1 28 ? -0.598 13.883 -4.137 1 98.56 28 ALA B N 1
ATOM 1279 C CA . ALA B 1 28 ? -1.036 12.508 -3.891 1 98.56 28 ALA B CA 1
ATOM 1280 C C . ALA B 1 28 ? -1.837 11.969 -5.07 1 98.56 28 ALA B C 1
ATOM 1282 O O . ALA B 1 28 ? -2.506 12.727 -5.773 1 98.56 28 ALA B O 1
ATOM 1283 N N . LYS B 1 29 ? -1.725 10.672 -5.348 1 98.38 29 LYS B N 1
ATOM 1284 C CA . LYS B 1 29 ? -2.609 9.875 -6.195 1 98.38 29 LYS B CA 1
ATOM 1285 C C . LYS B 1 29 ? -3.383 8.852 -5.367 1 98.38 29 LYS B C 1
ATOM 1287 O O . LYS B 1 29 ? -2.9 8.391 -4.332 1 98.38 29 LYS B O 1
ATOM 1292 N N . PHE B 1 30 ? -4.566 8.531 -5.828 1 98.31 30 PHE B N 1
ATOM 1293 C CA . PHE B 1 30 ? -5.406 7.641 -5.035 1 98.31 30 PHE B CA 1
ATOM 1294 C C . PHE B 1 30 ? -5.941 6.5 -5.891 1 98.31 30 PHE B C 1
ATOM 1296 O O . PHE B 1 30 ? -6.301 6.699 -7.051 1 98.31 30 PHE B O 1
ATOM 1303 N N . ILE B 1 31 ? -6.008 5.344 -5.348 1 98.12 31 ILE B N 1
ATOM 1304 C CA . ILE B 1 31 ? -6.863 4.277 -5.848 1 98.12 31 ILE B CA 1
ATOM 1305 C C . ILE B 1 31 ? -7.738 3.742 -4.719 1 98.12 31 ILE B C 1
ATOM 1307 O O . ILE B 1 31 ? -7.355 3.799 -3.547 1 98.12 31 ILE B O 1
ATOM 1311 N N . HIS B 1 32 ? -8.961 3.289 -5.102 1 98.19 32 HIS B N 1
ATOM 1312 C CA . HIS B 1 32 ? -9.938 2.848 -4.117 1 98.19 32 HIS B CA 1
ATOM 1313 C C . HIS B 1 32 ? -10.43 1.437 -4.426 1 98.19 32 HIS B C 1
ATOM 1315 O O . HIS B 1 32 ? -10.812 1.14 -5.562 1 98.19 32 HIS B O 1
ATOM 1321 N N . GLY B 1 33 ? -10.312 0.599 -3.414 1 97.81 33 GLY B N 1
ATOM 1322 C CA . GLY B 1 33 ? -11 -0.684 -3.479 1 97.81 33 GLY B CA 1
ATOM 1323 C C . GLY B 1 33 ? -12.359 -0.67 -2.805 1 97.81 33 GLY B C 1
ATOM 1324 O O . GLY B 1 33 ? -12.93 0.396 -2.574 1 97.81 33 GLY B O 1
ATOM 1325 N N . SER B 1 34 ? -12.891 -1.85 -2.551 1 97.19 34 SER B N 1
ATOM 1326 C CA . SER B 1 34 ? -14.211 -1.956 -1.941 1 97.19 34 SER B CA 1
ATOM 1327 C C . SER B 1 34 ? -14.172 -1.56 -0.469 1 97.19 34 SER B C 1
ATOM 1329 O O . SER B 1 34 ? -15.164 -1.062 0.07 1 97.19 34 SER B O 1
ATOM 1331 N N . ASN B 1 35 ? -12.984 -1.773 0.185 1 97.75 35 ASN B N 1
ATOM 1332 C CA . ASN B 1 35 ? -12.914 -1.516 1.619 1 97.75 35 ASN B CA 1
ATOM 1333 C C . ASN B 1 35 ? -11.602 -0.837 2 1 97.75 35 ASN B C 1
ATOM 1335 O O . ASN B 1 35 ? -11.148 -0.952 3.141 1 97.75 35 ASN B O 1
ATOM 1339 N N . PHE B 1 36 ? -10.93 -0.256 1.039 1 98.5 36 PHE B N 1
ATOM 1340 C CA . PHE B 1 36 ? -9.68 0.423 1.343 1 98.5 36 PHE B CA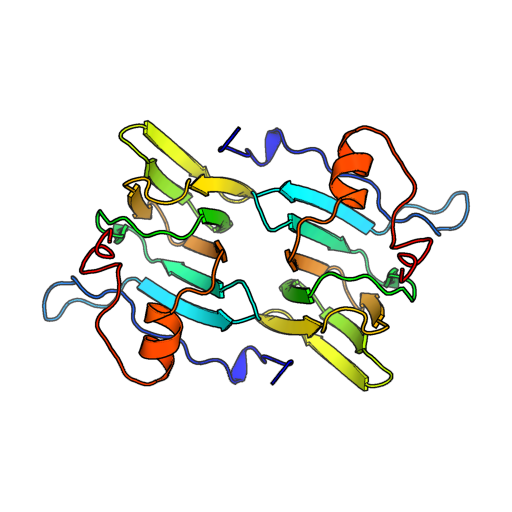 1
ATOM 1341 C C . PHE B 1 36 ? -9.43 1.569 0.369 1 98.5 36 PHE B C 1
ATOM 1343 O O . PHE B 1 36 ? -10.047 1.628 -0.696 1 98.5 36 PHE B O 1
ATOM 1350 N N . THR B 1 37 ? -8.625 2.473 0.704 1 98.75 37 THR B N 1
ATOM 1351 C CA . THR B 1 37 ? -7.988 3.465 -0.157 1 98.75 37 THR B CA 1
ATOM 1352 C C . THR B 1 37 ? -6.469 3.375 -0.053 1 98.75 37 THR B C 1
ATOM 1354 O O . THR B 1 37 ? -5.922 3.227 1.042 1 98.75 37 THR B O 1
ATOM 1357 N N . MET B 1 38 ? -5.781 3.395 -1.127 1 98.81 38 MET B N 1
ATOM 1358 C CA . MET B 1 38 ? -4.336 3.605 -1.183 1 98.81 38 MET B CA 1
ATOM 1359 C C . MET B 1 38 ? -4.012 5.016 -1.659 1 98.81 38 MET B C 1
ATOM 1361 O O . MET B 1 38 ? -4.574 5.488 -2.646 1 98.81 38 MET B O 1
ATOM 1365 N N . ALA B 1 39 ? -3.211 5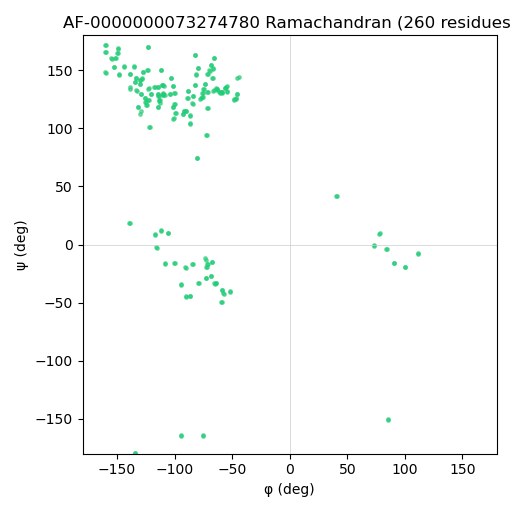.645 -0.945 1 98.88 39 ALA B N 1
ATOM 1366 C CA . ALA B 1 39 ? -2.699 6.953 -1.346 1 98.88 39 ALA B CA 1
ATOM 1367 C C . ALA B 1 39 ? -1.197 6.895 -1.611 1 98.88 39 ALA B C 1
ATOM 1369 O O . ALA B 1 39 ? -0.438 6.359 -0.802 1 98.88 39 ALA B O 1
ATOM 1370 N N . PHE B 1 40 ? -0.804 7.375 -2.719 1 98.81 40 PHE B N 1
ATOM 1371 C CA . PHE B 1 40 ? 0.597 7.547 -3.084 1 98.81 40 PHE B CA 1
ATOM 1372 C C . PHE B 1 40 ? 1.028 9 -2.9 1 98.81 40 PHE B C 1
ATOM 1374 O O . PHE B 1 40 ? 0.649 9.867 -3.686 1 98.81 40 PHE B O 1
ATOM 1381 N N . TRP B 1 41 ? 1.847 9.258 -1.887 1 98.88 41 TRP B N 1
ATOM 1382 C CA . TRP B 1 41 ? 2.199 10.625 -1.505 1 98.88 41 TRP B CA 1
ATOM 1383 C C . TRP B 1 41 ? 3.602 10.977 -1.989 1 98.88 41 TRP B C 1
ATOM 1385 O O . TRP B 1 41 ? 4.512 10.148 -1.933 1 98.88 41 TRP B O 1
ATOM 1395 N N . THR B 1 42 ? 3.746 12.172 -2.385 1 98.88 42 THR B N 1
ATOM 1396 C CA . THR B 1 42 ? 5.043 12.812 -2.57 1 98.88 42 THR B CA 1
ATOM 1397 C C . THR B 1 42 ? 5.148 14.078 -1.723 1 98.88 42 THR B C 1
ATOM 1399 O O . THR B 1 42 ? 4.301 14.969 -1.819 1 98.88 42 THR B O 1
ATOM 1402 N N . PHE B 1 43 ? 6.141 14.086 -0.954 1 98.88 43 PHE B N 1
ATOM 1403 C CA . PHE B 1 43 ? 6.371 15.219 -0.066 1 98.88 43 PHE B CA 1
ATOM 1404 C C . PHE B 1 43 ? 7.688 15.906 -0.4 1 98.88 43 PHE B C 1
ATOM 1406 O O . PHE B 1 43 ? 8.703 15.242 -0.629 1 98.88 43 PHE B O 1
ATOM 1413 N N . LYS B 1 44 ? 7.688 17.234 -0.446 1 98.75 44 LYS B N 1
ATOM 1414 C CA . LYS B 1 44 ? 8.93 18 -0.389 1 98.75 44 LYS B CA 1
ATOM 1415 C C . LYS B 1 44 ? 9.406 18.172 1.052 1 98.75 44 LYS B C 1
ATOM 1417 O O . LYS B 1 44 ? 8.633 17.969 1.992 1 98.75 44 LYS B O 1
ATOM 1422 N N . THR B 1 45 ? 10.625 18.516 1.165 1 98.62 45 THR B N 1
ATOM 1423 C CA . THR B 1 45 ? 11.18 18.766 2.494 1 98.62 45 THR B CA 1
ATOM 1424 C C . THR B 1 45 ? 10.336 19.797 3.24 1 98.62 45 THR B C 1
ATOM 1426 O O . THR B 1 45 ? 9.922 20.797 2.66 1 98.62 45 THR B O 1
ATOM 1429 N N . ASN B 1 46 ? 9.969 19.5 4.484 1 97.81 46 ASN B N 1
ATOM 1430 C CA . ASN B 1 46 ? 9.258 20.375 5.414 1 97.81 46 ASN B CA 1
ATOM 1431 C C . ASN B 1 46 ? 7.766 20.438 5.102 1 97.81 46 ASN B C 1
ATOM 1433 O O . ASN B 1 46 ? 7.055 21.297 5.605 1 97.81 46 ASN B O 1
ATOM 1437 N N . ALA B 1 47 ? 7.316 19.578 4.207 1 98.38 47 ALA B N 1
ATOM 1438 C CA . ALA B 1 47 ? 5.867 19.422 4.09 1 98.38 47 ALA B CA 1
ATOM 1439 C C . ALA B 1 47 ? 5.242 19.062 5.434 1 98.38 47 ALA B C 1
ATOM 1441 O O . ALA B 1 47 ? 5.754 18.219 6.16 1 98.38 47 ALA B O 1
ATOM 1442 N N . ILE B 1 48 ? 4.164 19.688 5.777 1 97.06 48 ILE B N 1
ATOM 1443 C CA . ILE B 1 48 ? 3.488 19.469 7.051 1 97.06 48 ILE B CA 1
ATOM 1444 C C . ILE B 1 48 ? 2.119 18.844 6.809 1 97.06 48 ILE B C 1
ATOM 1446 O O . ILE B 1 48 ? 1.306 19.375 6.055 1 97.06 48 ILE B O 1
ATOM 1450 N N . ILE B 1 49 ? 1.887 17.688 7.289 1 97.69 49 ILE B N 1
ATOM 1451 C CA . ILE B 1 49 ? 0.545 17.125 7.426 1 97.69 49 ILE B CA 1
ATOM 1452 C C . ILE B 1 49 ? -0.066 17.562 8.75 1 97.69 49 ILE B C 1
ATOM 1454 O O . ILE B 1 49 ? 0.386 17.156 9.82 1 97.69 49 ILE B O 1
ATOM 1458 N N . PRO B 1 50 ? -1.007 18.359 8.695 1 97.06 50 PRO B N 1
ATOM 1459 C CA . PRO B 1 50 ? -1.53 18.938 9.938 1 97.06 50 PRO B CA 1
ATOM 1460 C C . PRO B 1 50 ? -2.178 17.891 10.844 1 97.06 50 PRO B C 1
ATOM 1462 O O . PRO B 1 50 ? -2.51 16.797 10.391 1 97.06 50 PRO B O 1
ATOM 1465 N N . GLU B 1 51 ? -2.279 18.297 12.086 1 96.88 51 GLU B N 1
ATOM 1466 C CA . GLU B 1 51 ? -2.949 17.438 13.047 1 96.88 51 GLU B CA 1
ATOM 1467 C C . GLU B 1 51 ? -4.395 17.172 12.641 1 96.88 51 GLU B C 1
ATOM 1469 O O . GLU B 1 51 ? -5.117 18.094 12.258 1 96.88 51 GLU B O 1
ATOM 1474 N N . HIS B 1 52 ? -4.844 15.953 12.633 1 97.56 52 HIS B N 1
ATOM 1475 C CA . HIS B 1 52 ? -6.207 15.547 12.305 1 97.56 52 HIS B CA 1
ATOM 1476 C C . HIS B 1 52 ? -6.516 14.156 12.844 1 97.56 52 HIS B C 1
ATOM 1478 O O . HIS B 1 52 ? -5.637 13.484 13.383 1 97.56 52 HIS B O 1
ATOM 1484 N N . LYS B 1 53 ? -7.719 13.68 12.797 1 97.81 53 LYS B N 1
ATOM 1485 C CA . LYS B 1 53 ? -8.156 12.336 13.148 1 97.81 53 LYS B CA 1
ATOM 1486 C C . LYS B 1 53 ? -9.281 11.867 12.227 1 97.81 53 LYS B C 1
ATOM 1488 O O . LYS B 1 53 ? -9.977 12.68 11.625 1 97.81 53 LYS B O 1
ATOM 1493 N N . HIS B 1 54 ? -9.438 10.695 12.023 1 98.06 54 HIS B N 1
ATOM 1494 C CA . HIS B 1 54 ? -10.445 10.062 11.188 1 98.06 54 HIS B CA 1
ATOM 1495 C C . HIS B 1 54 ? -10.641 8.594 11.562 1 98.06 54 HIS B C 1
ATOM 1497 O O . HIS B 1 54 ? -9.867 8.047 12.344 1 98.06 54 HIS B O 1
ATOM 1503 N N . GLU B 1 55 ? -11.688 7.941 11.125 1 98 55 GLU B N 1
ATOM 1504 C CA . GLU B 1 55 ? -12.094 6.598 11.523 1 98 55 GLU B CA 1
ATOM 1505 C C . GLU B 1 55 ? -11.164 5.539 10.938 1 98 55 GLU B C 1
ATOM 1507 O O . GLU B 1 55 ? -11.141 4.398 11.398 1 98 55 GLU B O 1
ATOM 1512 N N . HIS B 1 56 ? -10.438 5.848 9.938 1 98.25 56 HIS B N 1
ATOM 1513 C CA . HIS B 1 56 ? -9.672 4.871 9.18 1 98.25 56 HIS B CA 1
ATOM 1514 C C . HIS B 1 56 ? -8.422 4.441 9.938 1 98.25 56 HIS B C 1
ATOM 1516 O O . HIS B 1 56 ? -7.652 5.285 10.398 1 98.25 56 HIS B O 1
ATOM 1522 N N . GLU B 1 57 ? -8.203 3.178 10.125 1 98.56 57 GLU B N 1
ATOM 1523 C CA . GLU B 1 57 ? -6.852 2.703 10.406 1 98.56 57 GLU B CA 1
ATOM 1524 C C . GLU B 1 57 ? -5.922 2.967 9.227 1 98.56 57 GLU B C 1
ATOM 1526 O O . GLU B 1 57 ? -6.301 2.758 8.07 1 98.56 57 GLU B O 1
ATOM 1531 N N . THR B 1 58 ? -4.773 3.463 9.469 1 98.62 58 THR B N 1
ATOM 1532 C CA . THR B 1 58 ? -3.871 3.867 8.391 1 98.62 58 THR B CA 1
ATOM 1533 C C . THR B 1 58 ? -2.518 3.176 8.531 1 98.62 58 THR B C 1
ATOM 1535 O O . THR B 1 58 ? -1.886 3.244 9.586 1 98.62 58 THR B O 1
ATOM 1538 N N . ALA B 1 59 ? -2.107 2.418 7.57 1 98.81 59 ALA B N 1
ATOM 1539 C CA . ALA B 1 59 ? -0.723 1.961 7.473 1 98.81 59 ALA B CA 1
ATOM 1540 C C . ALA B 1 59 ? 0.113 2.918 6.629 1 98.81 59 ALA B C 1
ATOM 1542 O O . ALA B 1 59 ? -0.156 3.102 5.438 1 98.81 59 ALA B O 1
ATOM 1543 N N . THR B 1 60 ? 1.061 3.553 7.195 1 98.88 60 THR B N 1
ATOM 1544 C CA . THR B 1 60 ? 1.981 4.469 6.531 1 98.88 60 THR B CA 1
ATOM 1545 C C . THR B 1 60 ? 3.326 3.793 6.273 1 98.88 60 THR B C 1
ATOM 1547 O O . THR B 1 60 ? 4 3.365 7.215 1 98.88 60 THR B O 1
ATOM 1550 N N . SER B 1 61 ? 3.721 3.666 5.074 1 98.94 61 SER B N 1
ATOM 1551 C CA . SER B 1 61 ? 4.988 3.043 4.703 1 98.94 61 SER B CA 1
ATOM 1552 C C . SER B 1 61 ? 5.875 4.012 3.93 1 98.94 61 SER B C 1
ATOM 1554 O O . SER B 1 61 ? 5.449 4.586 2.926 1 98.94 61 SER B O 1
ATOM 1556 N N . ILE B 1 62 ? 7.133 4.172 4.34 1 98.94 62 ILE B N 1
ATOM 1557 C CA . ILE B 1 62 ? 8.07 5.102 3.725 1 98.94 62 ILE B CA 1
ATOM 1558 C C . ILE B 1 62 ? 8.836 4.398 2.609 1 98.94 62 ILE B C 1
ATOM 1560 O O . ILE B 1 62 ? 9.562 3.43 2.859 1 98.94 62 ILE B O 1
ATOM 1564 N N . LEU B 1 63 ? 8.617 4.852 1.413 1 98.81 63 LEU B N 1
ATOM 1565 C CA . LEU B 1 63 ? 9.344 4.277 0.284 1 98.81 63 LEU B CA 1
ATOM 1566 C C . LEU B 1 63 ? 10.688 4.977 0.09 1 98.81 63 LEU B C 1
ATOM 1568 O O . LEU B 1 63 ? 11.695 4.324 -0.199 1 98.81 63 LEU B O 1
ATOM 1572 N N . LYS B 1 64 ? 10.695 6.238 0.16 1 98.69 64 LYS B N 1
ATOM 1573 C CA . LYS B 1 64 ? 11.859 7.117 0.079 1 98.69 64 LYS B CA 1
ATOM 1574 C C . LYS B 1 64 ? 11.758 8.25 1.092 1 98.69 64 LYS B C 1
ATOM 1576 O O . LYS B 1 64 ? 10.664 8.742 1.378 1 98.69 64 LYS B O 1
ATOM 1581 N N . GLY B 1 65 ? 12.922 8.664 1.593 1 98.81 65 GLY B N 1
ATOM 1582 C CA . GLY B 1 65 ? 12.969 9.82 2.477 1 98.81 65 GLY B CA 1
ATOM 1583 C C . GLY B 1 65 ? 12.695 9.477 3.928 1 98.81 65 GLY B C 1
ATOM 1584 O O . GLY B 1 65 ? 13.125 8.43 4.414 1 98.81 65 GLY B O 1
ATOM 1585 N N . SER B 1 66 ? 12.125 10.461 4.652 1 98.81 66 SER B N 1
ATOM 1586 C CA . SER B 1 66 ? 11.914 10.273 6.082 1 98.81 66 SER B CA 1
ATOM 1587 C C . SER B 1 66 ? 10.859 11.234 6.613 1 98.81 66 SER B C 1
ATOM 1589 O O . SER B 1 66 ? 10.695 12.344 6.09 1 98.81 66 SER B O 1
ATOM 1591 N N . LEU B 1 67 ? 10.141 10.789 7.602 1 98.81 67 LEU B N 1
ATOM 1592 C CA . LEU B 1 67 ? 9.086 11.562 8.266 1 98.81 67 LEU B CA 1
ATOM 1593 C C . LEU B 1 67 ? 9.281 11.562 9.773 1 98.81 67 LEU B C 1
ATOM 1595 O O . LEU B 1 67 ? 9.742 10.57 10.344 1 98.81 67 LEU B O 1
ATOM 1599 N N . LYS B 1 68 ? 8.992 12.656 10.375 1 98.88 68 LYS B N 1
ATOM 1600 C CA . LYS B 1 68 ? 8.641 12.688 11.797 1 98.88 68 LYS B CA 1
ATOM 1601 C C . LYS B 1 68 ? 7.129 12.578 11.984 1 98.88 68 LYS B C 1
ATOM 1603 O O . LYS B 1 68 ? 6.379 13.469 11.586 1 98.88 68 LYS B O 1
ATOM 1608 N N . LEU B 1 69 ? 6.648 11.461 12.555 1 98.75 69 LEU B N 1
ATOM 1609 C CA . LEU B 1 69 ? 5.23 11.18 12.758 1 98.75 69 LEU B CA 1
ATOM 1610 C C . LEU B 1 69 ? 4.867 11.234 14.234 1 98.75 69 LEU B C 1
ATOM 1612 O O . LEU B 1 69 ? 5.578 10.68 15.07 1 98.75 69 LEU B O 1
ATOM 1616 N N . THR B 1 70 ? 3.871 11.938 14.562 1 98.56 70 THR B N 1
ATOM 1617 C CA . THR B 1 70 ? 3.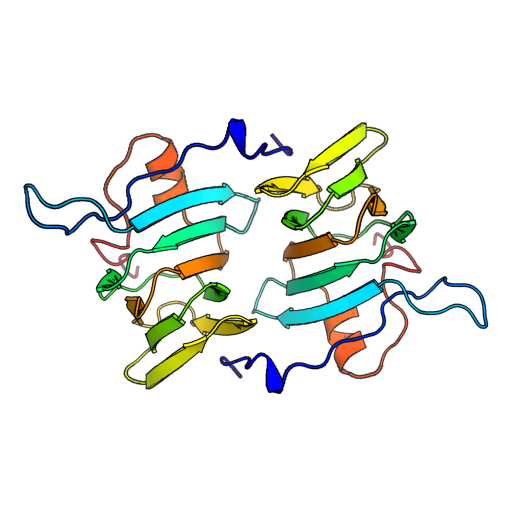33 11.977 15.914 1 98.56 70 THR B CA 1
ATOM 1618 C C . THR B 1 70 ? 1.938 11.352 15.961 1 98.56 70 THR B C 1
ATOM 1620 O O . THR B 1 70 ? 1.053 11.742 15.195 1 98.56 70 THR B O 1
ATOM 1623 N N . VAL B 1 71 ? 1.772 10.352 16.766 1 98.19 71 VAL B N 1
ATOM 1624 C CA . VAL B 1 71 ? 0.495 9.68 16.969 1 98.19 71 VAL B CA 1
ATOM 1625 C C . VAL B 1 71 ? 0.148 9.672 18.453 1 98.19 71 VAL B C 1
ATOM 1627 O O . VAL B 1 71 ? 0.86 9.062 19.266 1 98.19 71 VAL B O 1
ATOM 1630 N N . ASN B 1 72 ? -0.972 10.203 18.828 1 96.31 72 ASN B N 1
ATOM 1631 C CA . ASN B 1 72 ? -1.376 10.336 20.219 1 96.31 72 ASN B CA 1
ATOM 1632 C C . ASN B 1 72 ? -0.203 10.742 21.109 1 96.31 72 ASN B C 1
ATOM 1634 O O . ASN B 1 72 ? 0.06 10.094 22.125 1 96.31 72 ASN B O 1
ATOM 1638 N N . ASN B 1 73 ? 0.624 11.641 20.688 1 91.56 73 ASN B N 1
ATOM 1639 C CA . ASN B 1 73 ? 1.708 12.281 21.422 1 91.56 73 ASN B CA 1
ATOM 1640 C C . ASN B 1 73 ? 2.979 11.438 21.406 1 91.56 73 ASN B C 1
ATOM 1642 O O . ASN B 1 73 ? 3.949 11.758 22.094 1 91.56 73 ASN B O 1
ATOM 1646 N N . ARG B 1 74 ? 2.873 10.281 20.828 1 95.94 74 ARG B N 1
ATOM 1647 C CA . ARG B 1 74 ? 4.09 9.516 20.578 1 95.94 74 ARG B CA 1
ATOM 1648 C C . ARG B 1 74 ? 4.766 9.945 19.281 1 95.94 74 ARG B C 1
ATOM 1650 O O . ARG B 1 74 ? 4.121 10.008 18.234 1 95.94 74 ARG B O 1
ATOM 1657 N N . ILE B 1 75 ? 6.062 10.25 19.422 1 98.12 75 ILE B N 1
ATOM 1658 C CA . ILE B 1 75 ? 6.816 10.68 18.25 1 98.12 75 ILE B CA 1
ATOM 1659 C C . ILE B 1 75 ? 7.633 9.516 17.703 1 98.12 75 ILE B C 1
ATOM 1661 O O . ILE B 1 75 ? 8.344 8.844 18.453 1 98.12 75 ILE B O 1
ATOM 1665 N N . VAL B 1 76 ? 7.562 9.25 16.469 1 98.12 76 VAL B N 1
ATOM 1666 C CA . VAL B 1 76 ? 8.359 8.219 15.805 1 98.12 76 VAL B CA 1
ATOM 1667 C C . VAL B 1 76 ? 9.023 8.805 14.562 1 98.12 76 VAL B C 1
ATOM 1669 O O . VAL B 1 76 ? 8.414 9.609 13.844 1 98.12 76 VAL B O 1
ATOM 1672 N N . TYR B 1 77 ? 10.242 8.461 14.375 1 98.69 77 TYR B N 1
ATOM 1673 C CA . TYR B 1 77 ? 10.961 8.797 13.156 1 98.69 77 TYR B CA 1
ATOM 1674 C C . TYR B 1 77 ? 10.992 7.613 12.195 1 98.69 77 TYR B C 1
ATOM 1676 O O . TYR B 1 77 ? 11.469 6.531 12.547 1 98.69 77 TYR B O 1
ATOM 1684 N N . LEU B 1 78 ? 10.469 7.82 11.039 1 98.69 78 LEU B N 1
ATOM 1685 C CA . LEU B 1 78 ? 10.383 6.766 10.039 1 98.69 78 LEU B CA 1
ATOM 1686 C C . LEU B 1 78 ? 11.305 7.051 8.867 1 98.69 78 LEU B C 1
ATOM 1688 O O . LEU B 1 78 ? 11.383 8.188 8.398 1 98.69 78 LEU B O 1
ATOM 1692 N N . HIS B 1 79 ? 11.969 6.055 8.414 1 98.75 79 HIS B N 1
ATOM 1693 C CA . HIS B 1 79 ? 12.852 6.117 7.254 1 98.75 79 HIS B CA 1
ATOM 1694 C C . HIS B 1 79 ? 12.438 5.102 6.191 1 98.75 79 HIS B C 1
ATOM 1696 O O . HIS B 1 79 ? 11.555 4.27 6.434 1 98.75 79 HIS B O 1
ATOM 1702 N N . ALA B 1 80 ? 13.07 5.258 5.031 1 98.69 80 ALA B N 1
ATOM 1703 C CA . ALA B 1 80 ? 12.734 4.352 3.936 1 98.69 80 ALA B CA 1
ATOM 1704 C C . ALA B 1 80 ? 12.711 2.902 4.414 1 98.69 80 ALA B C 1
ATOM 1706 O O . ALA B 1 80 ? 13.648 2.439 5.066 1 98.69 80 ALA B O 1
ATOM 1707 N N . GLY B 1 81 ? 11.602 2.242 4.16 1 98.38 81 GLY B N 1
ATOM 1708 C CA . GLY B 1 81 ? 11.445 0.845 4.531 1 98.38 81 GLY B CA 1
ATOM 1709 C C . GLY B 1 81 ? 10.648 0.651 5.809 1 98.38 81 GLY B C 1
ATOM 1710 O O . GLY B 1 81 ? 10.172 -0.45 6.086 1 98.38 81 GLY B O 1
ATOM 1711 N N . ASP B 1 82 ? 10.539 1.698 6.629 1 98.69 82 ASP B N 1
ATOM 1712 C CA . ASP B 1 82 ? 9.766 1.62 7.867 1 98.69 82 ASP B CA 1
ATOM 1713 C C . ASP B 1 82 ? 8.273 1.769 7.59 1 98.69 82 ASP B C 1
ATOM 1715 O O . ASP B 1 82 ? 7.879 2.383 6.598 1 98.69 82 ASP B O 1
ATOM 1719 N N . SER B 1 83 ? 7.449 1.19 8.43 1 98.81 83 SER B N 1
ATOM 1720 C CA . SER B 1 83 ? 6 1.359 8.398 1 98.81 83 SER B CA 1
ATOM 1721 C C . SER B 1 83 ? 5.438 1.59 9.797 1 98.81 83 SER B C 1
ATOM 1723 O O . SER B 1 83 ? 6.059 1.207 10.789 1 98.81 83 SER B O 1
ATOM 1725 N N . PHE B 1 84 ? 4.379 2.234 9.891 1 98.81 84 PHE B N 1
ATOM 1726 C CA . PHE B 1 84 ? 3.652 2.473 11.133 1 98.81 84 PHE B CA 1
ATOM 1727 C C . PHE B 1 84 ? 2.15 2.318 10.922 1 98.81 84 PHE B C 1
ATOM 1729 O O . PHE B 1 84 ? 1.609 2.795 9.922 1 98.81 84 PHE B O 1
ATOM 1736 N N . ILE B 1 85 ? 1.456 1.642 11.758 1 98.75 85 ILE B N 1
ATOM 1737 C CA . ILE B 1 85 ? 0 1.555 11.703 1 98.75 85 ILE B CA 1
ATOM 1738 C C . ILE B 1 85 ? -0.61 2.535 12.703 1 98.75 85 ILE B C 1
ATOM 1740 O O . ILE B 1 85 ? -0.447 2.377 13.914 1 98.75 85 ILE B O 1
ATOM 1744 N N . ILE B 1 86 ? -1.268 3.529 12.18 1 98.56 86 ILE B N 1
ATOM 1745 C CA . ILE B 1 86 ? -1.998 4.512 12.977 1 98.56 86 ILE B CA 1
ATOM 1746 C C . ILE B 1 86 ? -3.391 3.975 13.305 1 98.56 86 ILE B C 1
ATOM 1748 O O . ILE B 1 86 ? -4.188 3.709 12.406 1 98.56 86 ILE B O 1
ATOM 1752 N N . PRO B 1 87 ? -3.725 3.848 14.57 1 97.88 87 PRO B N 1
ATOM 1753 C CA . PRO B 1 87 ? -5.031 3.299 14.938 1 97.88 87 PRO B CA 1
ATOM 1754 C C . PRO B 1 87 ? -6.188 4.207 14.523 1 97.88 87 PRO B C 1
ATOM 1756 O O . PRO B 1 87 ? -6.012 5.422 14.391 1 97.88 87 PRO B O 1
ATOM 1759 N N . SER B 1 88 ? -7.312 3.574 14.281 1 97.5 88 SER B N 1
ATOM 1760 C CA . SER B 1 88 ? -8.547 4.32 14.055 1 97.5 88 SER B CA 1
ATOM 1761 C C . SER B 1 88 ? -8.727 5.418 15.094 1 97.5 88 SER B C 1
ATOM 1763 O O . SER B 1 88 ? -8.469 5.203 16.281 1 97.5 88 SER B O 1
ATOM 1765 N N . TRP B 1 89 ? -9 6.629 14.648 1 97.69 89 TRP B N 1
ATOM 1766 C CA . TRP B 1 89 ? -9.383 7.797 15.438 1 97.69 89 TRP B CA 1
ATOM 1767 C C . TRP B 1 89 ? -8.18 8.352 16.203 1 97.69 89 TRP B C 1
ATOM 1769 O O . TRP B 1 89 ? -8.305 9.328 16.938 1 97.69 89 TRP B O 1
ATOM 1779 N N . ALA B 1 90 ? -6.992 7.758 16.094 1 97.75 90 ALA B N 1
ATOM 1780 C CA . ALA B 1 90 ? -5.812 8.344 16.734 1 97.75 90 ALA B CA 1
ATOM 1781 C C . ALA B 1 90 ? -5.492 9.711 16.141 1 97.75 90 ALA B C 1
ATOM 1783 O O . ALA B 1 90 ? -5.512 9.883 14.914 1 97.75 90 ALA B O 1
ATOM 1784 N N . VAL B 1 91 ? -5.242 10.656 16.984 1 97.94 91 VAL B N 1
ATOM 1785 C CA . VAL B 1 91 ? -4.793 11.961 16.531 1 97.94 91 VAL B CA 1
ATOM 1786 C C . VAL B 1 91 ? -3.352 11.867 16.031 1 97.94 91 VAL B C 1
ATOM 1788 O O . VAL B 1 91 ? -2.498 11.273 16.688 1 97.94 91 VAL B O 1
ATOM 1791 N N . HIS B 1 92 ? -3.107 12.422 14.836 1 98.38 92 HIS B N 1
ATOM 1792 C CA . HIS B 1 92 ? -1.761 12.289 14.289 1 98.38 92 HIS B CA 1
ATOM 1793 C C . HIS B 1 92 ? -1.433 13.453 13.352 1 98.38 92 HIS B C 1
ATOM 1795 O O . HIS B 1 92 ? -2.334 14.148 12.883 1 98.38 92 HIS B O 1
ATOM 1801 N N . HIS B 1 93 ? -0.234 13.781 13.219 1 98.19 93 HIS B N 1
ATOM 1802 C CA . HIS B 1 93 ? 0.369 14.727 12.281 1 98.19 93 HIS B CA 1
ATOM 1803 C C . HIS B 1 93 ? 1.787 14.305 11.914 1 98.19 93 HIS B C 1
ATOM 1805 O O . HIS B 1 93 ? 2.336 13.375 12.5 1 98.19 93 HIS B O 1
ATOM 1811 N N . ALA B 1 94 ? 2.342 14.953 10.891 1 98.44 94 ALA B N 1
ATOM 1812 C CA . ALA B 1 94 ? 3.68 14.562 10.453 1 98.44 94 ALA B CA 1
ATOM 1813 C C . ALA B 1 94 ? 4.387 15.719 9.758 1 98.44 94 ALA B C 1
ATOM 1815 O O . ALA B 1 94 ? 3.744 16.688 9.336 1 98.44 94 ALA B O 1
ATOM 1816 N N . ILE B 1 95 ? 5.66 15.633 9.695 1 98.75 95 ILE B N 1
ATOM 1817 C CA . ILE B 1 95 ? 6.5 16.531 8.914 1 98.75 95 ILE B CA 1
ATOM 1818 C C . ILE B 1 95 ? 7.508 15.727 8.102 1 98.75 95 ILE B C 1
ATOM 1820 O O . ILE B 1 95 ? 8.102 14.766 8.602 1 98.75 95 ILE B O 1
ATOM 1824 N N . ALA B 1 96 ? 7.621 16.047 6.82 1 98.88 96 ALA B N 1
ATOM 1825 C CA . ALA B 1 96 ? 8.648 15.422 5.996 1 98.88 96 ALA B CA 1
ATOM 1826 C C . ALA B 1 96 ? 10.023 16.031 6.266 1 98.88 96 ALA B C 1
ATOM 1828 O O . ALA B 1 96 ? 10.211 17.234 6.098 1 98.88 96 ALA B O 1
ATOM 1829 N N . LEU B 1 97 ? 10.961 15.227 6.574 1 98.81 97 LEU B N 1
ATOM 1830 C CA . LEU B 1 97 ? 12.281 15.711 6.949 1 98.81 97 LEU B CA 1
ATOM 1831 C C . LEU B 1 97 ? 13.188 15.828 5.73 1 98.81 97 LEU B C 1
ATOM 1833 O O . LEU B 1 97 ? 14.211 16.5 5.773 1 98.81 97 LEU B O 1
ATOM 1837 N N . GLU B 1 98 ? 12.867 15.148 4.637 1 98.69 98 GLU B N 1
ATOM 1838 C CA . GLU B 1 98 ? 13.492 15.156 3.314 1 98.69 98 GLU B CA 1
ATOM 1839 C C . GLU B 1 98 ? 12.469 14.859 2.225 1 98.69 98 GLU B C 1
ATOM 1841 O O . GLU B 1 98 ? 11.336 14.469 2.518 1 98.69 98 GLU B O 1
ATOM 1846 N N . PRO B 1 99 ? 12.852 15.156 0.944 1 98.88 99 PRO B N 1
ATOM 1847 C CA . PRO B 1 99 ? 11.938 14.688 -0.095 1 98.88 99 PRO B CA 1
ATOM 1848 C C . PRO B 1 99 ? 11.539 13.227 0.082 1 98.88 99 PRO B C 1
ATOM 1850 O O . PRO B 1 99 ? 12.406 12.367 0.258 1 98.88 99 PRO B O 1
ATOM 1853 N N . SER B 1 100 ? 10.203 12.969 0.143 1 98.94 100 SER B N 1
ATOM 1854 C CA . SER B 1 100 ? 9.734 11.656 0.561 1 98.94 100 SER B CA 1
ATOM 1855 C C . SER B 1 100 ? 8.648 11.125 -0.372 1 98.94 100 SER B C 1
ATOM 1857 O O . SER B 1 100 ? 7.871 11.906 -0.924 1 98.94 100 SER B O 1
ATOM 1859 N N . GLU B 1 101 ? 8.656 9.844 -0.617 1 98.94 101 GLU B N 1
ATOM 1860 C CA . GLU B 1 101 ? 7.578 9.062 -1.218 1 98.94 101 GLU B CA 1
ATOM 1861 C C . GLU B 1 101 ? 6.992 8.07 -0.22 1 98.94 101 GLU B C 1
ATOM 1863 O O . GLU B 1 101 ? 7.723 7.289 0.39 1 98.94 101 GLU B O 1
ATOM 1868 N N . VAL B 1 102 ? 5.691 8.156 -0.018 1 98.94 102 VAL B N 1
ATOM 1869 C CA . VAL B 1 102 ? 5.02 7.418 1.047 1 98.94 102 VAL B CA 1
ATOM 1870 C C . VAL B 1 102 ? 3.754 6.762 0.503 1 98.94 102 VAL B C 1
ATOM 1872 O O . VAL B 1 102 ? 3.047 7.352 -0.319 1 98.94 102 VAL B O 1
ATOM 1875 N N . ILE B 1 103 ? 3.471 5.582 0.902 1 98.94 103 ILE B N 1
ATOM 1876 C CA . ILE B 1 103 ? 2.188 4.949 0.623 1 98.94 103 ILE B CA 1
ATOM 1877 C C . ILE B 1 103 ? 1.38 4.828 1.913 1 98.94 103 ILE B C 1
ATOM 1879 O O . ILE B 1 103 ? 1.885 4.34 2.926 1 98.94 103 ILE B O 1
ATOM 1883 N N . ASP B 1 104 ? 0.2 5.266 1.909 1 98.88 104 ASP B N 1
ATOM 1884 C CA . ASP B 1 104 ? -0.766 5.02 2.975 1 98.88 104 ASP B CA 1
ATOM 1885 C C . ASP B 1 104 ? -1.867 4.066 2.51 1 98.88 104 ASP B C 1
ATOM 1887 O O . ASP B 1 104 ? -2.363 4.188 1.388 1 98.88 104 ASP B O 1
ATOM 1891 N N . VAL B 1 105 ? -2.188 3.172 3.328 1 98.88 105 VAL B N 1
ATOM 1892 C CA . VAL B 1 105 ? -3.367 2.33 3.145 1 98.88 105 VAL B CA 1
ATOM 1893 C C . VAL B 1 105 ? -4.387 2.623 4.242 1 98.88 105 VAL B C 1
ATOM 1895 O O . VAL B 1 105 ? -4.055 2.594 5.43 1 98.88 105 VAL B O 1
ATOM 1898 N N . TYR B 1 106 ? -5.586 2.895 3.803 1 98.75 106 TYR B N 1
ATOM 1899 C CA . TYR B 1 106 ? -6.668 3.207 4.73 1 98.75 106 TYR B CA 1
ATOM 1900 C C . TYR B 1 106 ? -7.75 2.135 4.684 1 98.75 106 TYR B C 1
ATOM 1902 O O . TYR B 1 106 ? -8.156 1.697 3.605 1 98.75 106 TYR B O 1
ATOM 1910 N N . THR B 1 107 ? -8.211 1.729 5.855 1 98.44 107 THR B N 1
ATOM 1911 C CA . THR B 1 107 ? -9.43 0.94 5.965 1 98.44 107 THR B CA 1
ATOM 1912 C C . THR B 1 107 ? -10.383 1.553 6.992 1 98.44 107 THR B C 1
ATOM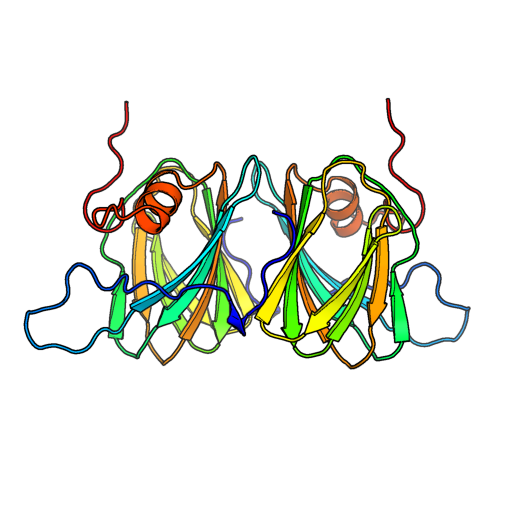 1914 O O . THR B 1 107 ? -9.977 1.845 8.117 1 98.44 107 THR B O 1
ATOM 1917 N N . PRO B 1 108 ? -11.656 1.778 6.68 1 98 108 PRO B N 1
ATOM 1918 C CA . PRO B 1 108 ? -12.305 1.549 5.383 1 98 108 PRO B CA 1
ATOM 1919 C C . PRO B 1 108 ? -11.93 2.607 4.344 1 98 108 PRO B C 1
ATOM 1921 O O . PRO B 1 108 ? -10.883 3.25 4.457 1 98 108 PRO B O 1
ATOM 1924 N N . VAL B 1 109 ? -12.672 2.734 3.23 1 98.31 109 VAL B N 1
ATOM 1925 C CA . VAL B 1 109 ? -12.43 3.66 2.129 1 98.31 109 VAL B CA 1
ATOM 1926 C C . VAL B 1 109 ? -12.445 5.098 2.648 1 98.31 109 VAL B C 1
ATOM 1928 O O . VAL B 1 109 ? -13.297 5.461 3.457 1 98.31 109 VAL B O 1
ATOM 1931 N N . ARG B 1 110 ? -11.43 5.859 2.281 1 98.12 110 ARG B N 1
ATOM 1932 C CA . ARG B 1 110 ? -11.398 7.293 2.566 1 98.12 110 ARG B CA 1
ATOM 1933 C C . ARG B 1 110 ? -12.391 8.047 1.685 1 98.12 110 ARG B C 1
ATOM 1935 O O . ARG B 1 110 ? -12.039 8.508 0.598 1 98.12 110 ARG B O 1
ATOM 1942 N N . GLU B 1 111 ? -13.562 8.258 2.186 1 97.38 111 GLU B N 1
ATOM 1943 C CA . GLU B 1 111 ? -14.625 8.852 1.383 1 97.38 111 GLU B CA 1
ATOM 1944 C C . GLU B 1 111 ? -14.273 10.281 0.974 1 97.38 111 GLU B C 1
ATOM 1946 O O . GLU B 1 111 ? -14.664 10.734 -0.104 1 97.38 111 GLU B O 1
ATOM 1951 N N . ASP B 1 112 ? -13.547 11.008 1.816 1 97.69 112 ASP B N 1
ATOM 1952 C CA . ASP B 1 112 ? -13.164 12.375 1.463 1 97.69 112 ASP B CA 1
ATOM 1953 C C . ASP B 1 112 ? -12.172 12.383 0.305 1 97.69 112 ASP B C 1
ATOM 1955 O O . ASP B 1 112 ? -12.117 13.344 -0.466 1 97.69 112 ASP B O 1
ATOM 1959 N N . TYR B 1 113 ? -11.352 11.312 0.113 1 98 113 TYR B N 1
ATOM 1960 C CA . TYR B 1 113 ? -10.445 11.242 -1.029 1 98 113 TYR B CA 1
ATOM 1961 C C . TYR B 1 113 ? -11.195 10.82 -2.289 1 98 113 TYR B C 1
ATOM 1963 O O . TYR B 1 113 ? -10.836 11.227 -3.396 1 98 113 TYR B O 1
ATOM 1971 N N . VAL B 1 114 ? -12.203 9.992 -2.119 1 97.81 114 VAL B N 1
ATOM 1972 C CA . VAL B 1 114 ? -13.094 9.727 -3.242 1 97.81 114 VAL B CA 1
ATOM 1973 C C . VAL B 1 114 ? -13.734 11.023 -3.713 1 97.81 114 VAL B C 1
ATOM 1975 O O . VAL B 1 114 ? -13.734 11.328 -4.91 1 97.81 114 VAL B O 1
ATOM 1978 N N . ALA B 1 115 ? -14.297 11.805 -2.742 1 97.56 115 ALA B N 1
ATOM 1979 C CA . ALA B 1 115 ? -14.914 13.094 -3.062 1 97.56 115 ALA B CA 1
ATOM 1980 C C . ALA B 1 115 ? -13.914 14.039 -3.721 1 97.56 115 ALA B C 1
ATOM 1982 O O . ALA B 1 115 ? -14.266 14.781 -4.641 1 97.56 115 ALA B O 1
ATOM 1983 N N . ARG B 1 116 ? -12.656 14.016 -3.225 1 96.25 116 ARG B N 1
ATOM 1984 C CA . ARG B 1 116 ? -11.594 14.844 -3.793 1 96.25 116 ARG B CA 1
ATOM 1985 C C . ARG B 1 116 ? -11.422 14.562 -5.281 1 96.25 116 ARG B C 1
ATOM 1987 O O . ARG B 1 116 ? -11.219 15.484 -6.074 1 96.25 116 ARG B O 1
ATOM 1994 N N . GLN B 1 117 ? -11.445 13.32 -5.691 1 95.25 117 GLN B N 1
ATOM 1995 C CA . GLN B 1 117 ? -11.297 12.93 -7.09 1 95.25 117 GLN B CA 1
ATOM 1996 C C . GLN B 1 117 ? -12.484 13.383 -7.922 1 95.25 117 GLN B C 1
ATOM 1998 O O . GLN B 1 117 ? -12.414 13.43 -9.156 1 95.25 117 GLN B O 1
ATOM 2003 N N . ASN B 1 118 ? -13.531 13.742 -7.176 1 95.75 118 ASN B N 1
ATOM 2004 C CA . ASN B 1 118 ? -14.734 14.227 -7.852 1 95.75 118 ASN B CA 1
ATOM 2005 C C . ASN B 1 118 ? -14.891 15.734 -7.707 1 95.75 118 ASN B C 1
ATOM 2007 O O . ASN B 1 118 ? -15.992 16.266 -7.875 1 95.75 118 ASN B O 1
ATOM 2011 N N . GLY B 1 119 ? -13.852 16.375 -7.203 1 94.69 119 GLY B N 1
ATOM 2012 C CA . GLY B 1 119 ? -13.836 17.828 -7.277 1 94.69 119 GLY B CA 1
ATOM 2013 C C . GLY B 1 119 ? -13.969 18.484 -5.922 1 94.69 119 GLY B C 1
ATOM 2014 O O . GLY B 1 119 ? -13.875 19.719 -5.82 1 94.69 119 GLY B O 1
ATOM 2015 N N . VAL B 1 120 ? -14.234 17.734 -4.91 1 93.56 120 VAL B N 1
ATOM 2016 C CA . VAL B 1 120 ? -14.312 18.297 -3.568 1 93.56 120 VAL B CA 1
ATOM 2017 C C . VAL B 1 120 ? -12.906 18.578 -3.041 1 93.56 120 VAL B C 1
ATOM 2019 O O . VAL B 1 120 ? -12.031 17.703 -3.084 1 93.56 120 VAL B O 1
ATOM 2022 N N . ILE B 1 121 ? -12.672 19.719 -2.545 1 90.56 121 ILE B N 1
ATOM 2023 C CA . ILE B 1 121 ? -11.328 20.141 -2.16 1 90.56 121 ILE B CA 1
ATOM 2024 C C . ILE B 1 121 ? -11.109 19.859 -0.676 1 90.56 121 ILE B C 1
ATOM 2026 O O . ILE B 1 121 ? -10.023 19.422 -0.274 1 90.56 121 ILE B O 1
ATOM 2030 N N . LYS B 1 122 ? -12.125 20 0.105 1 90.31 122 LYS B N 1
ATOM 2031 C CA . LYS B 1 122 ? -12 19.828 1.548 1 90.31 122 LYS B CA 1
ATOM 2032 C C . LYS B 1 122 ? -11.875 18.344 1.905 1 90.31 122 LYS B C 1
ATOM 2034 O O . LYS B 1 122 ? -12.617 17.516 1.378 1 90.31 122 LYS B O 1
ATOM 2039 N N . THR B 1 123 ? -10.922 18.094 2.768 1 95.38 123 THR B N 1
ATOM 2040 C CA . THR B 1 123 ? -10.711 16.734 3.248 1 95.38 123 THR B CA 1
ATOM 2041 C C . THR B 1 123 ? -10.531 16.719 4.766 1 95.38 123 THR B C 1
ATOM 2043 O O . THR B 1 123 ? -10.531 17.781 5.406 1 95.38 123 THR B O 1
ATOM 2046 N N . TYR B 1 124 ? -10.312 15.523 5.316 1 92.5 124 TYR B N 1
ATOM 2047 C CA . TYR B 1 124 ? -10.117 15.367 6.754 1 92.5 124 TYR B CA 1
ATOM 2048 C C . TYR B 1 124 ? -8.742 15.883 7.168 1 92.5 124 TYR B C 1
ATOM 2050 O O . TYR B 1 124 ? -8.469 16.062 8.359 1 92.5 124 TYR B O 1
ATOM 2058 N N . LEU B 1 125 ? -7.887 16.141 6.168 1 91.06 125 LEU B N 1
ATOM 2059 C CA . LEU B 1 125 ? -6.594 16.734 6.477 1 91.06 125 LEU B CA 1
ATOM 2060 C C . LEU B 1 125 ? -6.766 18.141 7.031 1 91.06 125 LEU B C 1
ATOM 2062 O O . LEU B 1 125 ? -6.008 18.562 7.906 1 91.06 125 LEU B O 1
ATOM 2066 N N . GLU B 1 126 ? -7.75 18.781 6.551 1 85.56 126 GLU B N 1
ATOM 2067 C CA . GLU B 1 126 ? -8.016 20.172 6.941 1 85.56 126 GLU B CA 1
ATOM 2068 C C . GLU B 1 126 ? -8.938 20.234 8.148 1 85.56 126 GLU B C 1
ATOM 2070 O O . GLU B 1 126 ? -8.742 21.047 9.047 1 85.56 126 GLU B O 1
ATOM 2075 N N . THR B 1 127 ? -9.93 19.438 8.039 1 89.69 127 THR B N 1
ATOM 2076 C CA . THR B 1 127 ? -10.891 19.344 9.133 1 89.69 127 THR B CA 1
ATOM 2077 C C . THR B 1 127 ? -11.125 17.891 9.531 1 89.69 127 THR B C 1
ATOM 2079 O O . THR B 1 127 ? -11.758 17.125 8.789 1 89.69 127 THR B O 1
ATOM 2082 N N . SER B 1 128 ? -10.734 17.578 10.719 1 93.94 128 SER B N 1
ATOM 2083 C CA . SER B 1 128 ? -10.898 16.219 11.25 1 93.94 128 SER B CA 1
ATOM 2084 C C . SER B 1 128 ? -12.297 15.68 10.977 1 93.94 128 SER B C 1
ATOM 2086 O O . SER B 1 128 ? -13.266 16.453 10.938 1 93.94 128 SER B O 1
ATOM 2088 N N . GLN B 1 129 ? -12.312 14.367 10.695 1 94.56 129 GLN B N 1
ATOM 2089 C CA . GLN B 1 129 ? -13.625 13.734 10.57 1 94.56 129 GLN B CA 1
ATOM 2090 C C . GLN B 1 129 ? -14.43 13.875 11.852 1 94.56 129 GLN B C 1
ATOM 2092 O O . GLN B 1 129 ? -13.922 13.609 12.945 1 94.56 129 GLN B O 1
ATOM 2097 N N . PRO B 1 130 ? -15.633 14.305 11.703 1 90.94 130 PRO B N 1
ATOM 2098 C CA . PRO B 1 130 ? -16.469 14.344 12.906 1 90.94 130 PRO B CA 1
ATOM 2099 C C . PRO B 1 130 ? -16.781 12.953 13.453 1 90.94 130 PRO B C 1
ATOM 2101 O O . PRO B 1 130 ? -16.969 12.008 12.68 1 90.94 130 PRO B O 1
ATOM 2104 N N . GLN B 1 131 ? -16.594 12.797 14.789 1 84.5 131 GLN B N 1
ATOM 2105 C CA . GLN B 1 131 ? -16.906 11.508 15.398 1 84.5 131 GLN B CA 1
ATOM 2106 C C . GLN B 1 131 ? -18.375 11.43 15.789 1 84.5 131 GLN B C 1
ATOM 2108 O O . GLN B 1 131 ? -18.922 12.367 16.391 1 84.5 131 GLN B O 1
ATOM 2113 N N . GLY B 1 132 ? -19.172 10.664 14.984 1 64.31 132 GLY B N 1
ATOM 2114 C CA . GLY B 1 132 ? -20.562 10.523 15.359 1 64.31 132 GLY B CA 1
ATOM 2115 C C . GLY B 1 132 ? -20.766 9.883 16.719 1 64.31 132 GLY B C 1
ATOM 2116 O O . GLY B 1 132 ? -19.828 9.289 17.266 1 64.31 132 GLY B O 1
#

InterPro domains:
  IPR011051 RmlC-like cupin domain superfamily [SSF51182] (23-114)
  IPR013096 Cupin 2, conserved barrel [PF07883] (40-106)
  IPR014710 RmlC-like jelly roll fold [G3DSA:2.60.120.10] (6-119)
  IPR052535 Bacilysin biosynthesis H2HPP isomerase [PTHR40112] (23-117)

pLDDT: mean 96.41, std 5.0, range [62.66, 98.94]

Foldseek 3Di:
DPDDDPVPWDKDQQLQPDDPPDDGFKIWTWDADPWKIKIKIWGAAFRKQDKAAAQWWKKKAWQAAWKFKAWLNDTDIDHHGDIDIHHHRTIMMMTTHHTTIMMMMIGGYQVQVVVVVVPDNDGRSVPYDDDD/DPDDDPVPWDKDQQLQPDDPPDDGFKIWTWDADPWKIKIKIKGAAFRKQDKAAAQKWKKKAWQAAWKFKAWLNDTDIDHHGDIDIHHHRTIMMMTTHHTTIMMMMIGGYQVQVVVVVVPDNDGRSVPYDDDD